Protein AF-H5SH97-F1 (afdb_monomer_lite)

Radius of gyration: 20.0 Å; chains: 1; bounding box: 52×46×53 Å

Sequence (324 aa):
MAIALELLSVLLVRATVVLALRRLLHIIGLKSIVLEIAWLIPAVLITFIVPWVFRSRAGWGWSEFGLDPQNWLRLVLIGLVGFSLTLPVDLLIFWFNVDRYAEVAKAQGFDLAQFARLPIWQLLIWGCIGLPILTFLGAALPEEFFYRGYIQGLLARSVGPASAFLVSMIQFSFGHYFAVPGGWFFALQTIPGSLLFGFLYLTTGSIIPGITAHLLRNLVGSYLQFAHFTLGAGAFLGLAGVILAVSSGGWFLTRHGISQHLAQGAEAIARIPQESWLAALGFLAVLIGFTLFRHIVGERWWVLAIVALGALALFLLFVRLEEP

pLDDT: mean 81.08, std 11.73, range [44.5, 97.5]

Secondary structure (DSSP, 8-state):
-HHHHHHHHHHHHHHHHHHHHHHHHHHTT--SHHHHHHHHHHHHHHHHHHHHHHHHTTT--TGGGT---TTHHHHHHHHHHHHHHHHHHHHHHHHHTHHHHHHHHHHTT--GGGGGGS-HHHHHHIIIIIHHHHHIIIIIHHHHIIIIIIIIHHHHTTSHHHHHHHHHHHHHHHHHHHHSTTHHHHHHHHHHHHHHHHHHHHHHS-SHHHHHHHHHHHHHHHHHHHIIIII-HHHHHHHHHHHHHHHHHHHHHHHHHHHHHHHHHHHHHHTS-HHHHHHHHHHHHHHHHHHHHHHHH-S-HHHHHHHHHHHHHHHHHHHHTT--

InterPro domains:
  IPR003675 CAAX prenyl protease 2/Lysostaphin resistance protein A-like domain [PF02517] (131-220)

Foldseek 3Di:
DVVVVLVVVLVVVLVVVLVVVLVVLVVVVDDDPVSVVSSLVVNLVSLQVSLCVVCVVVVDDPVLLQPDPVPLVVLLLLLLLLLLVCLVVLLVLCVVCVVVVCVQCVVVVNDLVVLLPDDVVVVCCCLVPVLLVCQLSRPLPSLLSRLQSGQLSSVCVQLNNQLSLLVSLQCSLVVQLPVGDVSLSSSVSCNSLSNSQSLSCSLNVHNSSNSSSSSVSSSLSVVLSSQCVNVHPVSSVVSSVVVSVVSVVSCVVCVVVCVVSVVSSVVSNVPRDVLSVVLSVVLVCLSVVLSVVCVVPPDDPVSVVVNVVVNVVSVVVSSVVRDD

Structure (mmCIF, N/CA/C/O backbone):
data_AF-H5SH97-F1
#
_entry.id   AF-H5SH97-F1
#
loop_
_atom_site.group_PDB
_atom_site.id
_atom_site.type_symbol
_atom_site.label_atom_id
_atom_site.label_alt_id
_atom_site.label_comp_id
_atom_site.label_asym_id
_atom_site.label_entity_id
_atom_site.label_seq_id
_atom_site.pdbx_PDB_ins_code
_atom_site.Cartn_x
_atom_site.Cartn_y
_atom_site.Cartn_z
_atom_site.occupancy
_atom_site.B_iso_or_equiv
_atom_site.auth_seq_id
_atom_site.auth_comp_id
_atom_site.auth_asym_id
_atom_site.auth_atom_id
_atom_site.pdbx_PDB_model_num
ATOM 1 N N . MET A 1 1 ? -22.651 -12.363 11.591 1.00 64.06 1 MET A N 1
ATOM 2 C CA . MET A 1 1 ? -23.200 -12.717 10.251 1.00 64.06 1 MET A CA 1
ATOM 3 C C . MET A 1 1 ? -23.394 -11.521 9.302 1.00 64.06 1 MET A C 1
ATOM 5 O O . MET A 1 1 ? -22.937 -11.605 8.170 1.00 64.06 1 MET A O 1
ATOM 9 N N . ALA A 1 2 ? -24.016 -10.406 9.720 1.00 81.31 2 ALA A N 1
ATOM 10 C CA . ALA A 1 2 ? -24.308 -9.264 8.830 1.00 81.31 2 ALA A CA 1
ATOM 11 C C . ALA A 1 2 ? -23.066 -8.622 8.167 1.00 81.31 2 ALA A C 1
ATOM 13 O O . ALA A 1 2 ? -23.076 -8.373 6.966 1.00 81.31 2 ALA A O 1
ATOM 14 N N . ILE A 1 3 ? -21.973 -8.429 8.914 1.00 81.00 3 ILE A N 1
ATOM 15 C CA . ILE A 1 3 ? -20.731 -7.822 8.390 1.00 81.00 3 ILE A CA 1
ATOM 16 C C . ILE A 1 3 ? -20.029 -8.726 7.373 1.00 81.00 3 ILE A C 1
ATOM 18 O O . ILE A 1 3 ? -19.537 -8.245 6.359 1.00 81.00 3 ILE A O 1
ATOM 22 N N . ALA A 1 4 ? -20.030 -10.043 7.593 1.00 73.94 4 ALA A N 1
ATOM 23 C CA . ALA A 1 4 ? -19.471 -10.992 6.632 1.00 73.94 4 ALA A CA 1
ATOM 24 C C . ALA A 1 4 ? -20.232 -10.958 5.293 1.00 73.94 4 ALA A C 1
ATOM 26 O O . ALA A 1 4 ? -19.613 -10.977 4.232 1.00 73.94 4 ALA A O 1
ATOM 27 N N . LEU A 1 5 ? -21.566 -10.851 5.339 1.00 75.06 5 LEU A N 1
ATOM 28 C CA . LEU A 1 5 ? -22.400 -10.686 4.144 1.00 75.06 5 LEU A CA 1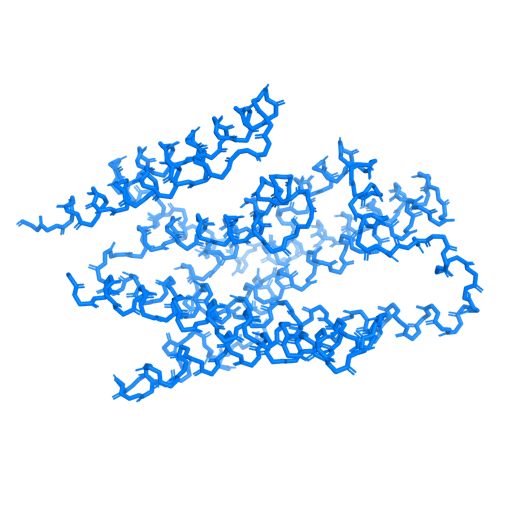
ATOM 29 C C . LEU A 1 5 ? -22.168 -9.332 3.460 1.00 75.06 5 LEU A C 1
ATOM 31 O O . LEU A 1 5 ? -22.140 -9.278 2.231 1.00 75.06 5 LEU A O 1
ATOM 35 N N . GLU A 1 6 ? -21.966 -8.255 4.228 1.00 83.19 6 GLU A N 1
ATOM 36 C CA . GLU A 1 6 ? -21.612 -6.935 3.688 1.00 83.19 6 GLU A CA 1
ATOM 37 C C . GLU A 1 6 ? -20.272 -6.989 2.943 1.00 83.19 6 GLU A C 1
ATOM 39 O O . GLU A 1 6 ? -20.212 -6.635 1.766 1.00 83.19 6 GLU A O 1
ATOM 44 N N . LEU A 1 7 ? -19.221 -7.508 3.588 1.00 81.50 7 LEU A N 1
ATOM 45 C CA . LEU A 1 7 ? -17.896 -7.657 2.986 1.00 81.50 7 LEU A CA 1
ATOM 46 C C . LEU A 1 7 ? -17.954 -8.510 1.719 1.00 81.50 7 LEU A C 1
ATOM 48 O O . LEU A 1 7 ? -17.418 -8.113 0.686 1.00 81.50 7 LEU A O 1
ATOM 52 N N . LEU A 1 8 ? -18.651 -9.648 1.766 1.00 77.12 8 LEU A N 1
ATOM 53 C CA . LEU A 1 8 ? -18.842 -10.498 0.594 1.00 77.12 8 LEU A CA 1
ATOM 54 C C . LEU A 1 8 ? -19.550 -9.740 -0.536 1.00 77.12 8 LEU A C 1
ATOM 56 O O . LEU A 1 8 ? -19.114 -9.810 -1.683 1.00 77.12 8 LEU A O 1
ATOM 60 N N . SER A 1 9 ? -20.597 -8.977 -0.219 1.00 75.81 9 SER A N 1
ATOM 61 C CA . SER A 1 9 ? -21.346 -8.186 -1.201 1.00 75.81 9 SER A CA 1
ATOM 62 C C . SER A 1 9 ? -20.474 -7.111 -1.844 1.00 75.81 9 SER A C 1
ATOM 64 O O . SER A 1 9 ? -20.448 -6.995 -3.067 1.00 75.81 9 SER A O 1
ATOM 66 N N . VAL A 1 10 ? -19.709 -6.358 -1.048 1.00 81.31 10 VAL A N 1
ATOM 67 C CA . VAL A 1 10 ? -18.802 -5.321 -1.558 1.00 81.31 10 VAL A CA 1
ATOM 68 C C . VAL A 1 10 ? -17.710 -5.927 -2.434 1.00 81.31 10 VAL A C 1
ATOM 70 O O . VAL A 1 10 ? -17.444 -5.412 -3.521 1.00 81.31 10 VAL A O 1
ATOM 73 N N . LEU A 1 11 ? -17.115 -7.047 -2.018 1.00 80.12 11 LEU A N 1
ATOM 74 C CA . LEU A 1 11 ? -16.091 -7.744 -2.797 1.00 80.12 11 LEU A CA 1
ATOM 75 C C . LEU A 1 11 ? -16.652 -8.290 -4.115 1.00 80.12 11 LEU A C 1
ATOM 77 O O . LEU A 1 11 ? -16.016 -8.121 -5.155 1.00 80.12 11 LEU A O 1
ATOM 81 N N . LEU A 1 12 ? -17.845 -8.891 -4.093 1.00 74.81 12 LEU A N 1
ATOM 82 C CA . LEU A 1 12 ? -18.511 -9.414 -5.287 1.00 74.81 12 LEU A CA 1
ATOM 83 C C . LEU A 1 12 ? -18.896 -8.300 -6.258 1.00 74.81 12 LEU A C 1
ATOM 85 O O . LEU A 1 12 ? -18.615 -8.417 -7.450 1.00 74.81 12 LEU A O 1
ATOM 89 N N . VAL A 1 13 ? -19.497 -7.210 -5.771 1.00 75.25 13 VAL A N 1
ATOM 90 C CA . VAL A 1 13 ? -19.844 -6.048 -6.601 1.00 75.25 13 VAL A CA 1
ATOM 91 C C . VAL A 1 13 ? -18.579 -5.460 -7.214 1.00 75.25 13 VAL A C 1
ATOM 93 O O . VAL A 1 13 ? -18.517 -5.284 -8.428 1.00 75.25 13 VAL A O 1
ATOM 96 N N . ARG A 1 14 ? -17.532 -5.239 -6.411 1.00 79.06 14 ARG A N 1
ATOM 97 C CA . ARG A 1 14 ? -16.246 -4.726 -6.895 1.00 79.06 14 ARG A CA 1
ATOM 98 C C . ARG A 1 14 ? -15.653 -5.628 -7.975 1.00 79.06 14 ARG A C 1
ATOM 100 O O . ARG A 1 14 ? -15.346 -5.140 -9.058 1.00 79.06 14 ARG A O 1
ATOM 107 N N . ALA A 1 15 ? -15.532 -6.928 -7.715 1.00 75.19 15 ALA A N 1
ATOM 108 C CA . ALA A 1 15 ? -14.983 -7.880 -8.676 1.00 75.19 15 ALA A CA 1
ATOM 109 C C . ALA A 1 15 ? -15.811 -7.926 -9.968 1.00 75.19 15 ALA A C 1
ATOM 111 O O . ALA A 1 15 ? -15.253 -7.868 -11.062 1.00 75.19 15 ALA A O 1
ATOM 112 N N . THR A 1 16 ? -17.139 -7.960 -9.851 1.00 75.00 16 THR A N 1
ATOM 113 C CA . THR A 1 16 ? -18.048 -8.023 -11.002 1.00 75.00 16 THR A CA 1
ATOM 114 C C . THR A 1 16 ? -17.937 -6.774 -11.865 1.00 75.00 16 THR A C 1
ATOM 116 O O . THR A 1 16 ? -17.771 -6.890 -13.077 1.00 75.00 16 THR A O 1
ATOM 119 N N . VAL A 1 17 ? -17.973 -5.581 -11.262 1.00 74.81 17 VAL A N 1
ATOM 120 C CA . VAL A 1 17 ? -17.881 -4.319 -12.009 1.00 74.81 17 VAL A CA 1
ATOM 121 C C . VAL A 1 17 ? -16.501 -4.179 -12.655 1.00 74.81 17 VAL A C 1
ATOM 123 O O . VAL A 1 17 ? -16.420 -3.840 -13.833 1.00 74.81 17 VAL A O 1
ATOM 126 N N . VAL A 1 18 ? -15.419 -4.514 -11.941 1.00 74.94 18 VAL A N 1
ATOM 127 C CA . VAL A 1 18 ? -14.053 -4.471 -12.491 1.00 74.94 18 VAL A CA 1
ATOM 128 C C . VAL A 1 18 ? -13.898 -5.428 -13.678 1.00 74.94 18 VAL A C 1
ATOM 130 O O . VAL A 1 18 ? -13.351 -5.040 -14.711 1.00 74.94 18 VAL A O 1
ATOM 133 N N . LEU A 1 19 ? -14.399 -6.663 -13.573 1.00 75.50 19 LEU A N 1
ATOM 134 C CA . LEU A 1 19 ? -14.322 -7.654 -14.652 1.00 75.50 19 LEU A CA 1
ATOM 135 C C . LEU A 1 19 ? -15.200 -7.279 -15.850 1.00 75.50 19 LEU A C 1
ATOM 137 O O . LEU A 1 19 ? -14.748 -7.379 -16.993 1.00 75.50 19 LEU A O 1
ATOM 141 N N . ALA A 1 20 ? -16.432 -6.827 -15.604 1.00 76.56 20 ALA A N 1
ATOM 142 C CA . ALA A 1 20 ? -17.345 -6.376 -16.650 1.00 76.56 20 ALA A CA 1
ATOM 143 C C . ALA A 1 20 ? -16.747 -5.201 -17.427 1.00 76.56 20 ALA A C 1
ATOM 145 O O . ALA A 1 20 ? -16.763 -5.195 -18.658 1.00 76.56 20 ALA A O 1
ATOM 146 N N . LEU A 1 21 ? -16.147 -4.250 -16.715 1.00 77.25 21 LEU A N 1
ATOM 147 C CA . LEU A 1 21 ? -15.531 -3.089 -17.325 1.00 77.25 21 LEU A CA 1
ATOM 148 C C . LEU A 1 21 ? -14.270 -3.441 -18.103 1.00 77.25 21 LEU A C 1
ATOM 150 O O . LEU A 1 21 ? -14.121 -3.005 -19.238 1.00 77.25 21 LEU A O 1
ATOM 154 N N . ARG A 1 22 ? -13.398 -4.293 -17.554 1.00 73.75 22 ARG A N 1
ATOM 155 C CA . ARG A 1 22 ? -12.229 -4.792 -18.290 1.00 73.75 22 ARG A CA 1
ATOM 156 C C . ARG A 1 22 ? -12.649 -5.480 -19.590 1.00 73.75 22 ARG A C 1
ATOM 158 O O . ARG A 1 22 ? -12.055 -5.237 -20.637 1.00 73.75 22 ARG A O 1
ATOM 165 N N . ARG A 1 23 ? -13.701 -6.303 -19.546 1.00 77.06 23 ARG A N 1
ATOM 166 C CA . ARG A 1 23 ? -14.252 -6.962 -20.737 1.00 77.06 23 ARG A CA 1
ATOM 167 C C . ARG A 1 23 ? -14.818 -5.952 -21.735 1.00 77.06 23 ARG A C 1
ATOM 169 O O . ARG A 1 23 ? -14.557 -6.091 -22.925 1.00 77.06 23 ARG A O 1
ATOM 176 N N . LEU A 1 24 ? -15.541 -4.935 -21.267 1.00 77.88 24 LEU A N 1
ATOM 177 C CA . LEU A 1 24 ? -16.059 -3.859 -22.113 1.00 77.88 24 LEU A CA 1
ATOM 178 C C . LEU A 1 24 ? -14.924 -3.101 -22.812 1.00 77.88 24 LEU A C 1
ATOM 180 O O . LEU A 1 24 ? -14.983 -2.905 -24.023 1.00 77.88 24 LEU A O 1
ATOM 184 N N . LEU A 1 25 ? -13.873 -2.741 -22.071 1.00 76.81 25 LEU A N 1
ATOM 185 C CA . LEU A 1 25 ? -12.706 -2.043 -22.609 1.00 76.81 25 LEU A CA 1
ATOM 186 C C . LEU A 1 25 ? -11.957 -2.884 -23.663 1.00 76.81 25 LEU A C 1
ATOM 188 O O . LEU A 1 25 ? -11.478 -2.345 -24.659 1.00 76.81 25 LEU A O 1
ATOM 192 N N . HIS A 1 26 ? -11.918 -4.210 -23.500 1.00 72.81 26 HIS A N 1
ATOM 193 C CA . HIS A 1 26 ? -11.409 -5.113 -24.535 1.00 72.81 26 HIS A CA 1
ATOM 194 C C . HIS A 1 26 ? -12.305 -5.164 -25.782 1.00 72.81 26 HIS A C 1
ATOM 196 O O . HIS A 1 26 ? -11.782 -5.189 -26.896 1.00 72.81 26 HIS A O 1
ATOM 202 N N . ILE A 1 27 ? -13.633 -5.169 -25.617 1.00 78.94 27 ILE A N 1
ATOM 203 C CA . ILE A 1 27 ? -14.593 -5.202 -26.737 1.00 78.94 27 ILE A CA 1
ATOM 204 C C . ILE A 1 27 ? -14.455 -3.956 -27.618 1.00 78.94 27 ILE A C 1
ATOM 206 O O . ILE A 1 27 ? -14.495 -4.067 -28.840 1.00 78.94 27 ILE A O 1
ATOM 210 N N . ILE A 1 28 ? -14.234 -2.783 -27.018 1.00 77.94 28 ILE A N 1
ATOM 211 C CA . ILE A 1 28 ? -14.065 -1.518 -27.755 1.00 77.94 28 ILE A CA 1
ATOM 212 C C . ILE A 1 28 ? -12.676 -1.361 -28.400 1.00 77.94 28 ILE A C 1
ATOM 214 O O . ILE A 1 28 ? -12.371 -0.312 -28.958 1.00 77.94 28 ILE A O 1
ATOM 218 N N . GLY A 1 29 ? -11.825 -2.391 -28.344 1.00 67.38 29 GLY A N 1
ATOM 219 C CA . GLY A 1 29 ? -10.562 -2.440 -29.083 1.00 67.38 29 GLY A CA 1
ATOM 220 C C . GLY A 1 29 ? -9.456 -1.528 -28.546 1.00 67.38 29 GLY A C 1
ATOM 221 O O . GLY A 1 29 ? -8.419 -1.395 -29.200 1.00 67.38 29 GLY A O 1
ATOM 222 N N . LEU A 1 30 ? -9.633 -0.934 -27.361 1.00 62.66 30 LEU A N 1
ATOM 223 C CA . LEU A 1 30 ? -8.568 -0.211 -26.673 1.00 62.66 30 LEU A CA 1
ATOM 224 C C . LEU A 1 30 ? -7.445 -1.200 -26.337 1.00 62.66 30 LEU A C 1
ATOM 226 O O . LEU A 1 30 ? -7.645 -2.191 -25.642 1.00 62.66 30 LEU A O 1
ATOM 230 N N . LYS A 1 31 ? -6.254 -0.941 -26.873 1.00 61.09 31 LYS A N 1
ATOM 231 C CA . LYS A 1 31 ? -5.000 -1.637 -26.551 1.00 61.09 31 LYS A CA 1
ATOM 232 C C . LYS A 1 31 ? -4.028 -0.610 -25.972 1.00 61.09 31 LYS A C 1
ATOM 234 O O . LYS A 1 31 ? -4.260 0.588 -26.125 1.00 61.09 31 LYS A O 1
ATOM 239 N N . SER A 1 32 ? -2.911 -1.066 -25.402 1.00 64.19 32 SER A N 1
ATOM 240 C CA . SER A 1 32 ? -1.802 -0.236 -24.886 1.00 64.19 32 SER A CA 1
ATOM 241 C C . SER A 1 32 ? -2.078 0.494 -23.561 1.00 64.19 32 SER A C 1
ATOM 243 O O . SER A 1 32 ? -3.073 0.242 -22.893 1.00 64.19 32 SER A O 1
ATOM 245 N N . ILE A 1 33 ? -1.187 1.415 -23.186 1.00 60.19 33 ILE A N 1
ATOM 246 C CA . ILE A 1 33 ? -1.213 2.200 -21.944 1.00 60.19 33 ILE A CA 1
ATOM 247 C C . ILE A 1 33 ? -2.524 2.976 -21.726 1.00 60.19 33 ILE A C 1
ATOM 249 O O . ILE A 1 33 ? -2.916 3.228 -20.591 1.00 60.19 33 ILE A O 1
ATOM 253 N N . VAL A 1 34 ? -3.238 3.313 -22.807 1.00 66.38 34 VAL A N 1
ATOM 254 C CA . VAL A 1 34 ? -4.548 3.977 -22.735 1.00 66.38 34 VAL A CA 1
ATOM 255 C C . VAL A 1 34 ? -5.605 3.038 -22.150 1.00 66.38 34 VAL A C 1
ATOM 257 O O . VAL A 1 34 ? -6.444 3.490 -21.380 1.00 66.38 34 VAL A O 1
ATOM 260 N N . LEU A 1 35 ? -5.539 1.735 -22.452 1.00 67.81 35 LEU A N 1
ATOM 261 C CA . LEU A 1 35 ? -6.393 0.721 -21.830 1.00 67.81 35 LEU A CA 1
ATOM 262 C C . LEU A 1 35 ? -6.120 0.628 -20.325 1.00 67.81 35 LEU A C 1
ATOM 264 O O . LEU A 1 35 ? -7.065 0.594 -19.545 1.00 67.81 35 LEU A O 1
ATOM 268 N N . GLU A 1 36 ? -4.847 0.627 -19.925 1.00 65.81 36 GLU A N 1
ATOM 269 C CA . GLU A 1 36 ? -4.445 0.549 -18.514 1.00 65.81 36 GLU A CA 1
ATOM 270 C C . GLU A 1 36 ? -4.891 1.788 -17.729 1.00 65.81 36 GLU A C 1
ATOM 272 O O . GLU A 1 36 ? -5.477 1.660 -16.658 1.00 65.81 36 GLU A O 1
ATOM 277 N N . ILE A 1 37 ? -4.722 2.994 -18.285 1.00 68.44 37 ILE A N 1
ATOM 278 C CA . ILE A 1 37 ? -5.220 4.237 -17.669 1.00 68.44 37 ILE A CA 1
ATOM 279 C C . ILE A 1 37 ? -6.756 4.243 -17.612 1.00 68.44 37 ILE A C 1
ATOM 281 O O . ILE A 1 37 ? -7.338 4.566 -16.574 1.00 68.44 37 ILE A O 1
ATOM 285 N N . ALA A 1 38 ? -7.422 3.856 -18.705 1.00 70.31 38 ALA A N 1
ATOM 286 C CA . ALA A 1 38 ? -8.880 3.781 -18.773 1.00 70.31 38 ALA A CA 1
ATOM 287 C C . ALA A 1 38 ? -9.464 2.712 -17.838 1.00 70.31 38 ALA A C 1
ATOM 289 O O . ALA A 1 38 ? -10.611 2.841 -17.421 1.00 70.31 38 ALA A O 1
ATOM 290 N N . TRP A 1 39 ? -8.693 1.678 -17.497 1.00 70.12 39 TRP A N 1
ATOM 291 C CA . TRP A 1 39 ? -9.051 0.660 -16.512 1.00 70.12 39 TRP A CA 1
ATOM 292 C C . TRP A 1 39 ? -8.758 1.106 -15.074 1.00 70.12 39 TRP A C 1
ATOM 294 O O . TRP A 1 39 ? -9.559 0.848 -14.173 1.00 70.12 39 TRP A O 1
ATOM 304 N N . LEU A 1 40 ? -7.650 1.816 -14.853 1.00 73.56 40 LEU A N 1
ATOM 305 C CA . LEU A 1 40 ? -7.228 2.263 -13.530 1.00 73.56 40 LEU A CA 1
ATOM 306 C C . LEU A 1 40 ? -8.234 3.241 -12.921 1.00 73.56 40 LEU A C 1
ATOM 308 O O . LEU A 1 40 ? -8.662 3.040 -11.790 1.00 73.56 40 LEU A O 1
ATOM 312 N N . ILE A 1 41 ? -8.664 4.257 -13.676 1.00 76.69 41 ILE A N 1
ATOM 313 C CA . ILE A 1 41 ? -9.633 5.265 -13.210 1.00 76.69 41 ILE A CA 1
ATOM 314 C C . ILE A 1 41 ? -10.879 4.613 -12.584 1.00 76.69 41 ILE A C 1
ATOM 316 O O . ILE A 1 41 ? -11.182 4.877 -11.421 1.00 76.69 41 ILE A O 1
ATOM 320 N N . PRO A 1 42 ? -11.609 3.735 -13.284 1.00 76.56 42 PRO A N 1
ATOM 321 C CA . PRO A 1 42 ? -12.786 3.111 -12.713 1.00 76.56 42 PRO A CA 1
ATOM 322 C C . PRO A 1 42 ? -12.454 2.074 -11.638 1.00 76.56 42 PRO A C 1
ATOM 324 O O . PRO A 1 42 ? -13.218 1.967 -10.686 1.00 76.56 42 PRO A O 1
ATOM 327 N N . ALA A 1 43 ? -11.337 1.342 -11.717 1.00 74.25 43 ALA A N 1
ATOM 328 C CA . ALA A 1 43 ? -10.932 0.431 -10.642 1.00 74.25 43 ALA A CA 1
ATOM 329 C C . ALA A 1 43 ? -10.695 1.182 -9.317 1.00 74.25 43 ALA A C 1
ATOM 331 O O . ALA A 1 43 ? -11.162 0.746 -8.259 1.00 74.25 43 ALA A O 1
ATOM 332 N N . VAL A 1 44 ? -10.044 2.345 -9.387 1.00 79.75 44 VAL A N 1
ATOM 333 C CA . VAL A 1 44 ? -9.845 3.283 -8.274 1.00 79.75 44 VAL A CA 1
ATOM 334 C C . VAL A 1 44 ? -11.190 3.796 -7.766 1.00 79.75 44 VAL A C 1
ATOM 336 O O . VAL A 1 44 ? -11.482 3.681 -6.575 1.00 79.75 44 VAL A O 1
ATOM 339 N N . LEU A 1 45 ? -12.049 4.286 -8.666 1.00 80.62 45 LEU A N 1
ATOM 340 C CA . LEU A 1 45 ? -13.366 4.804 -8.296 1.00 80.62 45 LEU A CA 1
ATOM 341 C C . LEU A 1 45 ? -14.236 3.734 -7.636 1.00 80.62 45 LEU A C 1
ATOM 343 O O . LEU A 1 45 ? -14.856 4.016 -6.624 1.00 80.62 45 LEU A O 1
ATOM 347 N N . ILE A 1 46 ? -14.262 2.498 -8.134 1.00 81.62 46 ILE A N 1
ATOM 348 C CA . ILE A 1 46 ? -15.036 1.399 -7.532 1.00 81.62 46 ILE A CA 1
ATOM 349 C C . ILE A 1 46 ? -14.499 1.062 -6.139 1.00 81.62 46 ILE A C 1
ATOM 351 O O . ILE A 1 46 ? -15.279 0.832 -5.215 1.00 81.62 46 ILE A O 1
ATOM 355 N N . THR A 1 47 ? -13.175 1.057 -5.983 1.00 82.56 47 THR A N 1
ATOM 356 C CA . THR A 1 47 ? -12.500 0.787 -4.706 1.00 82.56 47 THR A CA 1
ATOM 357 C C . THR A 1 47 ? -12.818 1.860 -3.655 1.00 82.56 47 THR A C 1
ATOM 359 O O . THR A 1 47 ? -12.817 1.559 -2.466 1.00 82.56 47 THR A O 1
ATOM 362 N N . PHE A 1 48 ? -13.182 3.073 -4.080 1.00 85.75 48 PHE A N 1
ATOM 363 C CA . PHE A 1 48 ? -13.559 4.182 -3.201 1.00 85.75 48 PHE A CA 1
ATOM 364 C C . PHE A 1 48 ? -15.082 4.306 -3.000 1.00 85.75 48 PHE A C 1
ATOM 366 O O . PHE A 1 48 ? -15.584 4.323 -1.878 1.00 85.75 48 PHE A O 1
ATOM 373 N N . ILE A 1 49 ? -15.837 4.353 -4.100 1.00 86.56 49 ILE A N 1
ATOM 374 C CA . ILE A 1 49 ? -17.276 4.638 -4.140 1.00 86.56 49 ILE A CA 1
ATOM 375 C C . ILE A 1 49 ? -18.082 3.505 -3.517 1.00 86.56 49 ILE A C 1
ATOM 377 O O . ILE A 1 49 ? -19.003 3.787 -2.758 1.00 86.56 49 ILE A O 1
ATOM 381 N N . VAL A 1 50 ? -17.775 2.236 -3.815 1.00 86.81 50 VAL A N 1
ATOM 382 C CA . VAL A 1 50 ? -18.597 1.120 -3.316 1.00 86.81 50 VAL A CA 1
ATOM 383 C C . VAL A 1 50 ? -18.579 1.063 -1.782 1.00 86.81 50 VAL A C 1
ATOM 385 O O . VAL A 1 50 ? -19.662 1.129 -1.195 1.00 86.81 50 VAL A O 1
ATOM 388 N N . PRO A 1 51 ? -17.416 1.035 -1.102 1.00 88.81 51 PRO A N 1
ATOM 389 C CA . PRO A 1 51 ? -17.384 1.100 0.360 1.00 88.81 51 PRO A CA 1
ATOM 390 C C . PRO A 1 51 ? -18.032 2.361 0.925 1.00 88.81 51 PRO A C 1
ATOM 392 O O . PRO A 1 51 ? -18.790 2.294 1.895 1.00 88.81 51 PRO A O 1
ATOM 395 N N . TRP A 1 52 ? -17.755 3.511 0.302 1.00 90.75 52 TRP A N 1
ATOM 396 C CA . TRP A 1 52 ? -18.285 4.790 0.750 1.00 90.75 52 TRP A CA 1
ATOM 397 C C . TRP A 1 52 ? -19.814 4.820 0.706 1.00 90.75 52 TRP A C 1
ATOM 399 O O . TRP A 1 52 ? -20.434 5.183 1.697 1.00 90.75 52 TRP A O 1
ATOM 409 N N . VAL A 1 53 ? -20.439 4.375 -0.389 1.00 88.50 53 VAL A N 1
ATOM 410 C CA . VAL A 1 53 ? -21.904 4.324 -0.530 1.00 88.50 53 VAL A CA 1
ATOM 411 C C . VAL A 1 53 ? -22.539 3.362 0.474 1.00 88.50 53 VAL A C 1
ATOM 413 O O . VAL A 1 53 ? -23.576 3.686 1.053 1.00 88.50 53 VAL A O 1
ATOM 416 N N . PHE A 1 54 ? -21.945 2.186 0.691 1.00 88.38 54 PHE A N 1
ATOM 417 C CA . PHE A 1 54 ? -22.479 1.216 1.652 1.00 88.38 54 PHE A CA 1
ATOM 418 C C . PHE A 1 54 ? -22.472 1.776 3.078 1.00 88.38 54 PHE A C 1
ATOM 420 O O . PHE A 1 54 ? -23.463 1.642 3.797 1.00 88.38 54 PHE A O 1
ATOM 427 N N . ARG A 1 55 ? -21.392 2.454 3.481 1.00 89.94 55 ARG A N 1
ATOM 428 C CA . ARG A 1 55 ? -21.243 2.941 4.858 1.00 89.94 55 ARG A CA 1
ATOM 429 C C . ARG A 1 55 ? -21.804 4.330 5.105 1.00 89.94 55 ARG A C 1
ATOM 431 O O . ARG A 1 55 ? -22.257 4.580 6.218 1.00 89.94 55 ARG A O 1
ATOM 438 N N . SER A 1 56 ? -21.854 5.208 4.107 1.00 89.56 56 SER A N 1
ATOM 439 C CA . SER A 1 56 ? -22.503 6.515 4.258 1.00 89.56 56 SER A CA 1
ATOM 440 C C . SER A 1 56 ? -23.997 6.355 4.548 1.00 89.56 56 SER A C 1
ATOM 442 O O . SER A 1 56 ? -24.540 7.052 5.401 1.00 89.56 56 SER A O 1
ATOM 444 N N . ARG A 1 57 ? -24.646 5.342 3.955 1.00 89.31 57 ARG A N 1
ATOM 445 C CA . ARG A 1 57 ? -26.021 4.931 4.301 1.00 89.31 57 ARG A CA 1
ATOM 446 C C . ARG A 1 57 ? -26.160 4.419 5.736 1.00 89.31 57 ARG A C 1
ATOM 448 O O . ARG A 1 57 ? -27.239 4.514 6.308 1.00 89.31 57 ARG A O 1
ATOM 455 N N . ALA A 1 58 ? -25.079 3.896 6.308 1.00 87.94 58 ALA A N 1
ATOM 456 C CA . ALA A 1 58 ? -24.988 3.472 7.703 1.00 87.94 58 ALA A CA 1
ATOM 457 C C . ALA A 1 58 ? -24.463 4.585 8.637 1.00 87.94 58 ALA A C 1
ATOM 459 O O . ALA A 1 58 ? -24.073 4.296 9.768 1.00 87.94 58 ALA A O 1
ATOM 460 N N . GLY A 1 59 ? -24.421 5.840 8.171 1.00 93.00 59 GLY A N 1
ATOM 461 C CA . GLY A 1 59 ? -24.041 7.007 8.969 1.00 93.00 59 GLY A CA 1
ATOM 462 C C . GLY A 1 59 ? -22.537 7.231 9.141 1.00 93.00 59 GLY A C 1
ATOM 463 O O . GLY A 1 59 ? -22.154 8.041 9.977 1.00 93.00 59 GLY A O 1
ATOM 464 N N . TRP A 1 60 ? -21.670 6.537 8.394 1.00 93.38 60 TRP A N 1
ATOM 465 C CA . TRP A 1 60 ? -20.228 6.816 8.441 1.00 93.38 60 TRP A CA 1
ATOM 466 C C . TRP A 1 60 ? -19.880 8.126 7.734 1.00 93.38 60 TRP A C 1
ATOM 468 O O . TRP A 1 60 ? -20.242 8.328 6.572 1.00 93.38 60 TRP A O 1
ATOM 478 N N . GLY A 1 61 ? -19.121 8.976 8.423 1.00 92.56 61 GLY A N 1
ATOM 479 C CA . GLY A 1 61 ? -18.419 10.117 7.856 1.00 92.56 61 GLY A CA 1
ATOM 480 C C . GLY A 1 61 ? -16.973 9.780 7.475 1.00 92.56 61 GLY A C 1
ATOM 481 O O . GLY A 1 61 ? -16.539 8.628 7.488 1.00 92.56 61 GLY A O 1
ATOM 482 N N . TRP A 1 62 ? -16.209 10.810 7.104 1.00 92.19 62 TRP A N 1
ATOM 483 C CA . TRP A 1 62 ? -14.805 10.672 6.694 1.00 92.19 62 TRP A CA 1
ATOM 484 C C . TRP A 1 62 ? -13.889 10.215 7.835 1.00 92.19 62 TRP A C 1
ATOM 486 O O . TRP A 1 62 ? -12.984 9.409 7.613 1.00 92.19 62 TRP A O 1
ATOM 496 N N . SER A 1 63 ? -14.169 10.665 9.058 1.00 91.94 63 SER A N 1
ATOM 497 C CA . SER A 1 63 ? -13.460 10.259 10.274 1.00 91.94 63 SER A CA 1
ATOM 498 C C . SER A 1 63 ? -13.518 8.752 10.509 1.00 91.94 63 SER A C 1
ATOM 500 O O . SER A 1 63 ? -12.532 8.150 10.919 1.00 91.94 63 SER A O 1
ATOM 502 N N . GLU A 1 64 ? -14.645 8.112 10.197 1.00 93.00 64 GLU A N 1
ATOM 503 C CA . GLU A 1 64 ? -14.843 6.675 10.370 1.00 93.00 64 GLU A CA 1
ATOM 504 C C . GLU A 1 64 ? -14.007 5.850 9.389 1.00 93.00 64 GLU A C 1
ATOM 506 O O . GLU A 1 64 ? -13.615 4.736 9.724 1.00 93.00 64 GLU A O 1
ATOM 511 N N . PHE A 1 65 ? -13.679 6.416 8.224 1.00 93.44 65 PHE A N 1
ATOM 512 C CA . PHE A 1 65 ? -12.703 5.856 7.285 1.00 93.44 65 PHE A CA 1
ATOM 513 C C . PHE A 1 65 ? -11.250 6.198 7.654 1.00 93.44 65 PHE A C 1
ATOM 515 O O . PHE A 1 65 ? -10.333 5.866 6.907 1.00 93.44 65 PHE A O 1
ATOM 522 N N . GLY A 1 66 ? -11.012 6.874 8.781 1.00 93.38 66 G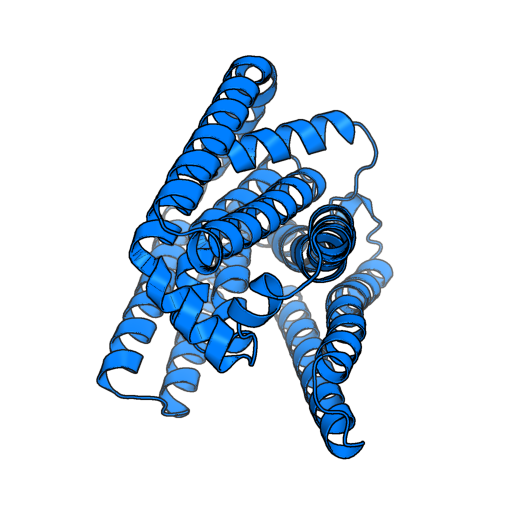LY A N 1
ATOM 523 C CA . GLY A 1 66 ? -9.683 7.306 9.215 1.00 93.38 66 GLY A CA 1
ATOM 524 C C . GLY A 1 66 ? -9.133 8.516 8.456 1.00 93.38 66 GLY A C 1
ATOM 525 O O . GLY A 1 66 ? -7.923 8.765 8.477 1.00 93.38 66 GLY A O 1
ATOM 526 N N . LEU A 1 67 ? -9.989 9.275 7.771 1.00 92.31 67 LEU A N 1
ATOM 527 C CA . LEU A 1 67 ? -9.628 10.574 7.212 1.00 92.31 67 LEU A CA 1
ATOM 528 C C . LEU A 1 67 ? -9.899 11.651 8.259 1.00 92.31 67 LEU A C 1
ATOM 530 O O . LEU A 1 67 ? -10.970 12.256 8.289 1.00 92.31 67 LEU A O 1
ATOM 534 N N . ASP A 1 68 ? -8.905 11.879 9.113 1.00 81.94 68 ASP A N 1
ATOM 535 C CA . ASP A 1 68 ? -8.887 13.006 10.036 1.00 81.94 68 ASP A CA 1
ATOM 536 C C . ASP A 1 68 ? -7.878 14.057 9.540 1.00 81.94 68 ASP A C 1
ATOM 538 O O . ASP A 1 68 ? -6.668 13.811 9.565 1.00 81.94 68 ASP A O 1
ATOM 542 N N . PRO A 1 69 ? -8.334 15.221 9.042 1.00 81.69 69 PRO A N 1
ATOM 543 C CA . PRO A 1 69 ? -7.431 16.289 8.627 1.00 81.69 69 PRO A CA 1
ATOM 544 C C . PRO A 1 69 ? -6.747 16.968 9.823 1.00 81.69 69 PRO A C 1
ATOM 546 O O . PRO A 1 69 ? -5.766 17.699 9.641 1.00 81.69 69 PRO A O 1
ATOM 549 N N . GLN A 1 70 ? -7.237 16.751 11.048 1.00 83.38 70 GLN A N 1
ATOM 550 C CA . GLN A 1 70 ? -6.618 17.294 12.244 1.00 83.38 70 GLN A CA 1
ATOM 551 C C . GLN A 1 70 ? -5.268 16.602 12.455 1.00 83.38 70 GLN A C 1
ATOM 553 O O . GLN A 1 70 ? -5.153 15.382 12.474 1.00 83.38 70 GLN A O 1
ATOM 558 N N . ASN A 1 71 ? -4.206 17.394 12.612 1.00 86.25 71 ASN A N 1
ATOM 559 C CA . ASN A 1 71 ? -2.834 16.897 12.775 1.00 86.25 71 ASN A CA 1
ATOM 560 C C . ASN A 1 71 ? -2.249 16.160 11.553 1.00 86.25 71 ASN A C 1
ATOM 562 O O . ASN A 1 71 ? -1.318 15.367 11.717 1.00 86.25 71 ASN A O 1
ATOM 566 N N . TRP A 1 72 ? -2.721 16.451 10.333 1.00 91.44 72 TRP A N 1
ATOM 567 C CA . TRP A 1 72 ? -2.235 15.810 9.100 1.00 91.44 72 TRP A CA 1
ATOM 568 C C . TRP A 1 72 ? -0.700 15.774 8.988 1.00 91.44 72 TRP A C 1
ATOM 570 O O . TRP A 1 72 ? -0.140 14.742 8.630 1.00 91.44 72 TRP A O 1
ATOM 580 N N . LEU A 1 73 ? 0.001 16.852 9.370 1.00 90.44 73 LEU A N 1
ATOM 581 C CA . LEU A 1 73 ? 1.466 16.908 9.331 1.00 90.44 73 LEU A CA 1
ATOM 582 C C . LEU A 1 73 ? 2.099 15.841 10.234 1.00 90.44 73 LEU A C 1
ATOM 584 O O . LEU A 1 73 ? 3.032 15.152 9.831 1.00 90.44 73 LEU A O 1
ATOM 588 N N . ARG A 1 74 ? 1.567 15.666 11.449 1.00 88.50 74 ARG A N 1
ATOM 589 C CA . ARG A 1 74 ? 2.031 14.632 12.381 1.00 88.50 74 ARG A CA 1
ATOM 590 C C . ARG A 1 74 ? 1.785 13.237 11.809 1.00 88.50 74 ARG A C 1
ATOM 592 O O . ARG A 1 74 ? 2.653 12.380 11.924 1.00 88.50 74 ARG A O 1
ATOM 599 N N . LEU A 1 75 ? 0.634 13.017 11.178 1.00 92.06 75 LEU A N 1
ATOM 600 C CA . LEU A 1 75 ? 0.283 11.737 10.561 1.00 92.06 75 LEU A CA 1
ATOM 601 C C . LEU A 1 75 ? 1.191 11.404 9.367 1.00 92.06 75 LEU A C 1
ATOM 603 O O . LEU A 1 75 ? 1.657 10.272 9.245 1.00 92.06 75 LEU A O 1
ATOM 607 N N . VAL A 1 76 ? 1.531 12.398 8.5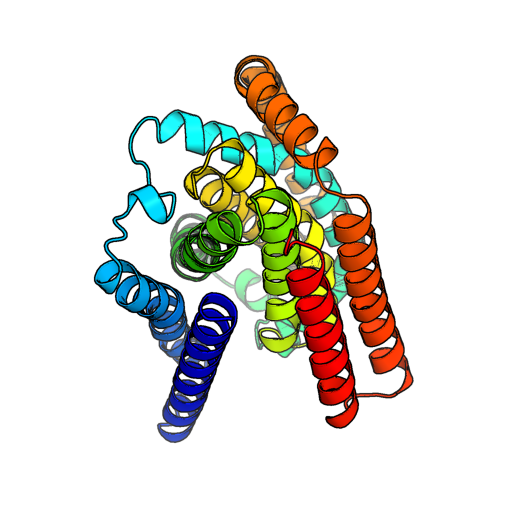43 1.00 92.88 76 VAL A N 1
ATOM 608 C CA . VAL A 1 76 ? 2.532 12.258 7.473 1.00 92.88 76 VAL A CA 1
ATOM 609 C C . VAL A 1 76 ? 3.906 11.902 8.052 1.00 92.88 76 VAL A C 1
ATOM 611 O O . VAL A 1 76 ? 4.554 10.983 7.558 1.00 92.88 76 VAL A O 1
ATOM 614 N N . LEU A 1 77 ? 4.340 12.558 9.135 1.00 89.62 77 LEU A N 1
ATOM 615 C CA . LEU A 1 77 ? 5.610 12.235 9.806 1.00 89.62 77 LEU A CA 1
ATOM 616 C C . LEU A 1 77 ? 5.637 10.806 10.368 1.00 89.62 77 LEU A C 1
ATOM 618 O O . LEU A 1 77 ? 6.652 10.121 10.249 1.00 89.62 77 LEU A O 1
ATOM 622 N N . ILE A 1 78 ? 4.524 10.332 10.934 1.00 89.44 78 ILE A N 1
ATOM 623 C CA . ILE A 1 78 ? 4.390 8.939 11.379 1.00 89.44 78 ILE A CA 1
ATOM 624 C C . ILE A 1 78 ? 4.524 7.981 10.184 1.00 89.44 78 ILE A C 1
ATOM 626 O O . ILE A 1 78 ? 5.240 6.987 10.280 1.00 89.44 78 ILE A O 1
ATOM 630 N N . GLY A 1 79 ? 3.896 8.294 9.046 1.00 92.56 79 GLY A N 1
ATOM 631 C CA . GLY A 1 79 ? 4.016 7.501 7.819 1.00 92.56 79 GLY A CA 1
ATOM 632 C C . GLY A 1 79 ? 5.440 7.465 7.254 1.00 92.56 79 GLY A C 1
ATOM 633 O O . GLY A 1 79 ? 5.927 6.396 6.889 1.00 92.56 79 GLY A O 1
ATOM 634 N N . LEU A 1 80 ? 6.138 8.605 7.252 1.00 91.25 80 LEU A N 1
ATOM 635 C CA . LEU A 1 80 ? 7.552 8.708 6.864 1.00 91.25 80 LEU A CA 1
ATOM 636 C C . LEU A 1 80 ? 8.435 7.792 7.716 1.00 91.25 80 LEU A C 1
ATOM 638 O O . LEU A 1 80 ? 9.269 7.060 7.190 1.00 91.25 80 LEU A O 1
ATOM 642 N N . VAL A 1 81 ? 8.217 7.789 9.029 1.00 88.81 81 VAL A N 1
ATOM 643 C CA . VAL A 1 81 ? 8.928 6.894 9.943 1.00 88.81 81 VAL A CA 1
ATOM 644 C C . VAL A 1 81 ? 8.576 5.432 9.721 1.00 88.81 81 VAL A C 1
ATOM 646 O O . VAL A 1 81 ? 9.476 4.594 9.695 1.00 88.81 81 VAL A O 1
ATOM 649 N N . GLY A 1 82 ? 7.293 5.119 9.543 1.00 89.75 82 GLY A N 1
ATOM 650 C CA . GLY A 1 82 ? 6.858 3.763 9.236 1.00 89.75 82 GLY A CA 1
ATOM 651 C C . GLY A 1 82 ? 7.557 3.216 7.990 1.00 89.75 82 GLY A C 1
ATOM 652 O O . GLY A 1 82 ? 8.089 2.105 8.005 1.00 89.75 82 GLY A O 1
ATOM 653 N N . PHE A 1 83 ? 7.637 4.031 6.937 1.00 92.31 83 PHE A N 1
ATOM 654 C CA . PHE A 1 83 ? 8.407 3.712 5.739 1.00 92.31 83 PHE A CA 1
ATOM 655 C C . PHE A 1 83 ? 9.891 3.467 6.054 1.00 92.31 83 PHE A C 1
ATOM 657 O O . PHE A 1 83 ? 10.421 2.420 5.689 1.00 92.31 83 PHE A O 1
ATOM 664 N N . SER A 1 84 ? 10.553 4.361 6.799 1.00 89.69 84 SER A N 1
ATOM 665 C CA . SER A 1 84 ? 11.967 4.189 7.169 1.00 89.69 84 SER A CA 1
ATOM 666 C C . SER A 1 84 ? 12.254 2.872 7.899 1.00 89.69 84 SER A C 1
ATOM 668 O O . SER A 1 84 ? 13.320 2.292 7.704 1.00 89.69 84 SER A O 1
ATOM 670 N N . LEU A 1 85 ? 11.321 2.384 8.724 1.00 84.94 85 LEU A N 1
ATOM 671 C CA . LEU A 1 85 ? 11.470 1.120 9.455 1.00 84.94 85 LEU A CA 1
ATOM 672 C C . LEU A 1 85 ? 11.393 -0.115 8.550 1.00 84.94 85 LEU A C 1
ATOM 674 O O . LEU A 1 85 ? 12.044 -1.120 8.825 1.00 84.94 85 LEU A O 1
ATOM 678 N N . THR A 1 86 ? 10.602 -0.051 7.479 1.00 88.81 86 THR A N 1
ATOM 679 C CA . THR A 1 86 ? 10.420 -1.177 6.547 1.00 88.81 86 THR A CA 1
ATOM 680 C C . THR A 1 86 ? 11.383 -1.151 5.374 1.00 88.81 86 THR A C 1
ATOM 682 O O . THR A 1 86 ? 11.665 -2.203 4.803 1.00 88.81 86 THR A O 1
ATOM 685 N N . LEU A 1 87 ? 11.956 0.013 5.063 1.00 90.25 87 LEU A N 1
ATOM 686 C CA . LEU A 1 87 ? 12.882 0.188 3.953 1.00 90.25 87 LEU A CA 1
ATOM 687 C C . LEU A 1 87 ? 14.021 -0.852 3.923 1.00 90.25 87 LEU A C 1
ATOM 689 O O . LEU A 1 87 ? 14.240 -1.412 2.853 1.00 90.25 87 LEU A O 1
ATOM 693 N N . PRO A 1 88 ? 14.736 -1.178 5.021 1.00 89.50 88 PRO A N 1
ATOM 694 C CA . PRO A 1 88 ? 15.795 -2.190 4.965 1.00 89.50 88 PRO A CA 1
ATOM 695 C C . PRO A 1 88 ? 15.284 -3.564 4.518 1.00 89.50 88 PRO A C 1
ATOM 697 O O . PRO A 1 88 ? 15.942 -4.250 3.738 1.00 89.50 88 PRO A O 1
ATOM 700 N N . VAL A 1 89 ? 14.091 -3.950 4.978 1.00 89.69 89 VAL A N 1
ATOM 701 C CA . VAL A 1 89 ? 13.443 -5.210 4.592 1.00 89.69 89 VAL A CA 1
ATOM 702 C C . VAL A 1 89 ? 13.047 -5.166 3.119 1.00 89.69 89 VAL A C 1
ATOM 704 O O . VAL A 1 89 ? 13.324 -6.110 2.383 1.00 89.69 89 VAL A O 1
ATOM 707 N N . ASP A 1 90 ? 12.465 -4.056 2.665 1.00 89.88 90 ASP A N 1
ATOM 708 C CA . ASP A 1 90 ? 12.090 -3.873 1.263 1.00 89.88 90 ASP A CA 1
ATOM 709 C C . ASP A 1 90 ? 13.307 -3.872 0.328 1.00 89.88 90 ASP A C 1
ATOM 711 O O . ASP A 1 90 ? 13.240 -4.459 -0.749 1.00 89.88 90 ASP A O 1
ATOM 715 N N . LEU A 1 91 ? 14.436 -3.286 0.742 1.00 90.44 91 LEU A N 1
ATOM 716 C CA . LEU A 1 91 ? 15.692 -3.322 -0.012 1.00 90.44 91 LEU A CA 1
ATOM 717 C C . LEU A 1 91 ? 16.227 -4.749 -0.156 1.00 90.44 91 LEU A C 1
ATOM 719 O O . LEU A 1 91 ? 16.661 -5.125 -1.244 1.00 90.44 91 LEU A O 1
ATOM 723 N N . LEU A 1 92 ? 16.171 -5.552 0.912 1.00 88.62 92 LEU A N 1
ATOM 724 C CA . LEU A 1 92 ? 16.573 -6.959 0.864 1.00 88.62 92 LEU A CA 1
ATOM 725 C C . LEU A 1 92 ? 15.655 -7.765 -0.054 1.00 88.62 92 LEU A C 1
ATOM 727 O O . LEU A 1 92 ? 16.139 -8.488 -0.923 1.00 88.62 92 LEU A O 1
ATOM 731 N N . ILE A 1 93 ? 14.336 -7.616 0.099 1.00 88.75 93 ILE A N 1
ATOM 732 C CA . ILE A 1 93 ? 13.364 -8.294 -0.766 1.00 88.75 93 ILE A CA 1
ATOM 733 C C . ILE A 1 93 ? 13.594 -7.901 -2.221 1.00 88.75 93 ILE A C 1
ATOM 735 O O . ILE A 1 93 ? 13.633 -8.776 -3.084 1.00 88.75 93 ILE A O 1
ATOM 739 N N . PHE A 1 94 ? 13.793 -6.612 -2.493 1.00 87.75 94 PHE A N 1
ATOM 740 C CA . PHE A 1 94 ? 14.073 -6.135 -3.835 1.00 87.75 94 PHE A CA 1
ATOM 741 C C . PHE A 1 94 ? 15.344 -6.768 -4.404 1.00 87.75 94 PHE A C 1
ATOM 743 O O . PHE A 1 94 ? 15.310 -7.335 -5.492 1.00 87.75 94 PHE A O 1
ATOM 750 N N . TRP A 1 95 ? 16.444 -6.721 -3.649 1.00 87.25 95 TRP A N 1
ATOM 751 C CA . TRP A 1 95 ? 17.739 -7.252 -4.065 1.00 87.25 95 TRP A CA 1
ATOM 752 C C . TRP A 1 95 ? 17.669 -8.729 -4.456 1.00 87.25 95 TRP A C 1
ATOM 754 O O . TRP A 1 95 ? 18.121 -9.106 -5.534 1.00 87.25 95 TRP A O 1
ATOM 764 N N . PHE A 1 96 ? 17.048 -9.561 -3.618 1.00 87.38 96 PHE A N 1
ATOM 765 C CA . PHE A 1 96 ? 16.943 -10.999 -3.876 1.00 87.38 96 PHE A CA 1
ATOM 766 C C . PHE A 1 96 ? 15.969 -11.366 -4.996 1.00 87.38 96 PHE A C 1
ATOM 768 O O . PHE A 1 96 ? 15.947 -12.516 -5.424 1.00 87.38 96 PHE A O 1
ATOM 775 N N . ASN A 1 97 ? 15.158 -10.419 -5.466 1.00 87.25 97 ASN A N 1
ATOM 776 C CA . ASN A 1 97 ? 14.120 -10.684 -6.454 1.00 87.25 97 ASN A CA 1
ATOM 777 C C . ASN A 1 97 ? 14.186 -9.740 -7.658 1.00 87.25 97 ASN A C 1
ATOM 779 O O . ASN A 1 97 ? 13.211 -9.634 -8.400 1.00 87.25 97 ASN A O 1
ATOM 783 N N . VAL A 1 98 ? 15.318 -9.061 -7.868 1.00 85.25 98 VAL A N 1
ATOM 784 C C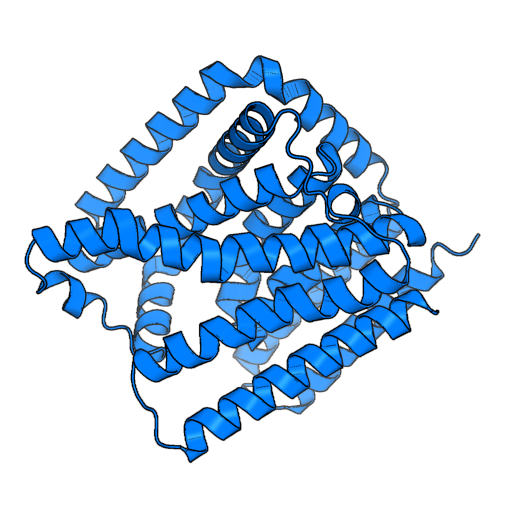A . VAL A 1 98 ? 15.462 -8.041 -8.911 1.00 85.25 98 VAL A CA 1
ATOM 785 C C . VAL A 1 98 ? 15.108 -8.591 -10.294 1.00 85.25 98 VAL A C 1
ATOM 787 O O . VAL A 1 98 ? 14.253 -8.028 -10.974 1.00 85.25 98 VAL A O 1
ATOM 790 N N . ASP A 1 99 ? 15.627 -9.766 -10.651 1.00 84.50 99 ASP A N 1
ATOM 791 C CA . ASP A 1 99 ? 15.337 -10.424 -11.930 1.00 84.50 99 ASP A CA 1
ATOM 792 C C . ASP A 1 99 ? 13.843 -10.725 -12.095 1.00 84.50 99 ASP A C 1
ATOM 794 O O . ASP A 1 99 ? 13.266 -10.543 -13.170 1.00 84.50 99 ASP A O 1
ATOM 798 N N . ARG A 1 100 ? 13.174 -11.097 -10.998 1.00 85.38 100 ARG A N 1
ATOM 799 C CA . ARG A 1 100 ? 11.744 -11.398 -11.003 1.00 85.38 100 ARG A CA 1
ATOM 800 C C . ARG A 1 100 ? 10.892 -10.160 -11.277 1.00 85.38 100 ARG A C 1
ATOM 802 O O . ARG A 1 100 ? 9.880 -10.276 -11.969 1.00 85.38 100 ARG A O 1
ATOM 809 N N . TYR A 1 101 ? 11.294 -8.979 -10.799 1.00 83.88 101 TYR A N 1
ATOM 810 C CA . TYR A 1 101 ? 10.621 -7.728 -11.178 1.00 83.88 101 TYR A CA 1
ATOM 811 C C . TYR A 1 101 ? 10.748 -7.450 -12.669 1.00 83.88 101 TYR A C 1
ATOM 813 O O . TYR A 1 101 ? 9.754 -7.079 -13.289 1.00 83.88 101 TYR A O 1
ATOM 821 N N . ALA A 1 102 ? 11.928 -7.668 -13.257 1.00 81.62 102 ALA A N 1
ATOM 822 C CA . ALA A 1 102 ? 12.123 -7.500 -14.696 1.00 81.62 102 ALA A CA 1
ATOM 823 C C . ALA A 1 102 ? 11.224 -8.442 -15.504 1.00 81.62 102 ALA A C 1
ATOM 825 O O . ALA A 1 102 ? 10.579 -8.014 -16.462 1.00 81.62 102 ALA A O 1
ATOM 826 N N . GLU A 1 103 ? 11.148 -9.714 -15.108 1.00 83.56 103 GLU A N 1
ATOM 827 C CA . GLU A 1 103 ? 10.280 -10.697 -15.757 1.00 83.56 103 GLU A CA 1
ATOM 828 C C . GLU A 1 103 ? 8.808 -10.283 -15.712 1.00 83.56 103 GLU A C 1
ATOM 830 O O . GLU A 1 103 ? 8.119 -10.348 -16.732 1.00 83.56 103 GLU A O 1
ATOM 835 N N . VAL A 1 104 ? 8.323 -9.837 -14.548 1.00 80.69 104 VAL A N 1
ATOM 836 C CA . VAL A 1 104 ? 6.924 -9.420 -14.404 1.00 80.69 104 VAL A CA 1
ATOM 837 C C . VAL A 1 104 ? 6.649 -8.123 -15.160 1.00 80.69 104 VAL A C 1
ATOM 839 O O . VAL A 1 104 ? 5.660 -8.068 -15.890 1.00 80.69 104 VAL A O 1
ATOM 842 N N . ALA A 1 105 ? 7.525 -7.120 -15.062 1.00 78.00 105 ALA A N 1
ATOM 843 C CA . ALA A 1 105 ? 7.389 -5.873 -15.813 1.00 78.00 105 ALA A CA 1
ATOM 844 C C . ALA A 1 105 ? 7.291 -6.158 -17.319 1.00 78.00 105 ALA A C 1
ATOM 846 O O . ALA A 1 105 ? 6.352 -5.715 -17.985 1.00 78.00 105 ALA A O 1
ATOM 847 N N . LYS A 1 106 ? 8.176 -7.016 -17.840 1.00 79.19 106 LYS A N 1
ATOM 848 C CA . LYS A 1 106 ? 8.146 -7.453 -19.239 1.00 79.19 106 LYS A CA 1
ATOM 849 C C . LYS A 1 106 ? 6.857 -8.203 -19.587 1.00 79.19 106 LYS A C 1
ATOM 851 O O . LYS A 1 106 ? 6.282 -7.953 -20.645 1.00 79.19 106 LYS A O 1
ATOM 856 N N . ALA A 1 107 ? 6.376 -9.090 -18.714 1.00 77.06 107 ALA A N 1
ATOM 857 C CA . ALA A 1 107 ? 5.117 -9.818 -18.911 1.00 77.06 107 ALA A CA 1
ATOM 858 C C . ALA A 1 107 ? 3.884 -8.896 -18.917 1.00 77.06 107 ALA A C 1
ATOM 860 O O . ALA A 1 107 ? 2.888 -9.199 -19.571 1.00 77.06 107 ALA A O 1
ATOM 861 N N . GLN A 1 108 ? 3.960 -7.758 -18.229 1.00 73.31 108 GLN A N 1
ATOM 862 C CA . GLN A 1 108 ? 2.952 -6.696 -18.253 1.00 73.31 108 GLN A CA 1
ATOM 863 C C . GLN A 1 108 ? 3.096 -5.753 -19.460 1.00 73.31 108 GLN A C 1
ATOM 865 O O . GLN A 1 108 ? 2.334 -4.800 -19.592 1.00 73.31 108 GLN A O 1
ATOM 870 N N . GLY A 1 109 ? 4.057 -6.005 -20.354 1.00 74.06 109 GLY A N 1
ATOM 871 C CA . GLY A 1 109 ? 4.329 -5.156 -21.512 1.00 74.06 109 GLY A CA 1
ATOM 872 C C . GLY A 1 109 ? 5.124 -3.889 -21.184 1.00 74.06 109 GLY A C 1
ATOM 873 O O . GLY A 1 109 ? 5.291 -3.045 -22.063 1.00 74.06 109 GLY A O 1
ATOM 874 N N . PHE A 1 110 ? 5.638 -3.757 -19.958 1.00 75.56 110 PHE A N 1
ATOM 875 C CA . PHE A 1 110 ? 6.550 -2.685 -19.573 1.00 75.56 110 PHE A CA 1
ATOM 876 C C . PHE A 1 110 ? 7.989 -3.104 -19.867 1.00 75.56 110 PHE A C 1
ATOM 878 O O . PHE A 1 110 ? 8.622 -3.837 -19.108 1.00 75.56 110 PHE A O 1
ATOM 885 N N . ASP A 1 111 ? 8.523 -2.619 -20.984 1.00 75.81 111 ASP A N 1
ATOM 886 C CA . ASP A 1 111 ? 9.952 -2.712 -21.264 1.00 75.81 111 ASP A CA 1
ATOM 887 C C . ASP A 1 111 ? 10.668 -1.520 -20.620 1.00 75.81 111 ASP A C 1
ATOM 889 O O . ASP A 1 111 ? 10.634 -0.397 -21.128 1.00 75.81 111 ASP A O 1
ATOM 893 N N . LEU A 1 112 ? 11.316 -1.769 -19.479 1.00 71.88 112 LEU A N 1
ATOM 894 C CA . LEU A 1 112 ? 12.028 -0.740 -18.721 1.00 71.88 112 LEU A CA 1
ATOM 895 C C . LEU A 1 112 ? 13.152 -0.079 -19.540 1.00 71.88 112 LEU A C 1
ATOM 897 O O . LEU A 1 112 ? 13.471 1.087 -19.305 1.00 71.88 112 LEU A O 1
ATOM 901 N N . ALA A 1 113 ? 13.676 -0.757 -20.568 1.00 71.06 113 ALA A N 1
ATOM 902 C CA . ALA A 1 113 ? 14.663 -0.186 -21.479 1.00 71.06 113 ALA A CA 1
ATOM 903 C C . ALA A 1 113 ? 14.086 0.919 -22.385 1.00 71.06 113 ALA A C 1
ATOM 905 O O . ALA A 1 113 ? 14.847 1.698 -22.962 1.00 71.06 113 ALA A O 1
ATOM 906 N N . GLN A 1 114 ? 12.759 1.036 -22.511 1.00 77.00 114 GLN A N 1
ATOM 907 C CA . GLN A 1 114 ? 12.131 2.144 -23.238 1.00 77.00 114 GLN A CA 1
ATOM 908 C C . GLN A 1 114 ? 12.299 3.472 -22.498 1.00 77.00 114 GLN A C 1
ATOM 910 O O . GLN A 1 114 ? 12.509 4.498 -23.144 1.00 77.00 114 GLN A O 1
ATOM 915 N N . PHE A 1 115 ? 12.290 3.461 -21.160 1.00 76.81 115 PHE A N 1
ATOM 916 C CA . PHE A 1 115 ? 12.505 4.672 -20.365 1.00 76.81 115 PHE A CA 1
ATOM 917 C C . PHE A 1 115 ? 13.925 5.214 -20.534 1.00 76.81 115 PHE A C 1
ATOM 919 O O . PHE A 1 115 ? 14.106 6.424 -20.630 1.00 76.81 115 PHE A O 1
ATOM 926 N N . ALA A 1 116 ? 14.918 4.336 -20.692 1.00 75.00 116 ALA A N 1
ATOM 927 C CA . ALA A 1 116 ? 16.304 4.722 -20.963 1.00 75.00 116 ALA A CA 1
ATOM 928 C C . ALA A 1 116 ? 16.478 5.557 -22.248 1.00 75.00 116 ALA A C 1
ATOM 930 O O . ALA A 1 116 ? 17.484 6.244 -22.409 1.00 75.00 116 ALA A O 1
ATOM 931 N N . ARG A 1 117 ? 15.510 5.494 -23.174 1.00 83.94 117 ARG A N 1
ATOM 932 C CA . ARG A 1 117 ? 15.532 6.215 -24.457 1.00 83.94 117 ARG A CA 1
ATOM 933 C C . ARG A 1 117 ? 14.814 7.563 -24.405 1.00 83.94 117 ARG A C 1
ATOM 935 O O . ARG A 1 117 ? 14.857 8.303 -25.386 1.00 83.94 117 ARG A O 1
ATOM 942 N N . LEU A 1 118 ? 14.131 7.877 -23.304 1.00 84.88 118 LEU A N 1
ATOM 943 C CA . LEU A 1 118 ? 13.428 9.146 -23.159 1.00 84.88 118 LEU A CA 1
ATOM 944 C C . LEU A 1 118 ? 14.431 10.279 -22.893 1.00 84.88 118 LEU A C 1
ATOM 946 O O . LEU A 1 118 ? 15.394 10.091 -22.147 1.00 84.88 118 LEU A O 1
ATOM 950 N N . PRO A 1 119 ? 14.216 11.480 -23.455 1.00 91.06 119 PRO A N 1
ATOM 951 C CA . PRO A 1 119 ? 15.040 12.633 -23.123 1.00 91.06 119 PRO A CA 1
ATOM 952 C C . PRO A 1 119 ? 14.888 12.988 -21.637 1.00 91.06 119 PRO A C 1
ATOM 954 O O . PRO A 1 119 ? 13.813 12.835 -21.054 1.00 91.06 119 PRO A O 1
ATOM 957 N N . ILE A 1 120 ? 15.953 13.517 -21.025 1.00 88.56 120 ILE A N 1
ATOM 958 C CA . ILE A 1 120 ? 16.029 13.741 -19.570 1.00 88.56 120 ILE A CA 1
ATOM 959 C C . ILE A 1 120 ? 14.858 14.558 -19.008 1.00 88.56 120 ILE A C 1
ATOM 961 O O . ILE A 1 120 ? 14.366 14.261 -17.928 1.00 88.56 120 ILE A O 1
ATOM 965 N N . TRP A 1 121 ? 14.345 15.544 -19.746 1.00 89.06 121 TRP A N 1
ATOM 966 C CA . TRP A 1 121 ? 13.201 16.339 -19.298 1.00 89.06 121 TRP A CA 1
ATOM 967 C C . TRP A 1 121 ? 11.914 15.504 -19.188 1.00 89.06 121 TRP A C 1
ATOM 969 O O . TRP A 1 121 ? 11.127 15.728 -18.274 1.00 89.06 121 TRP A O 1
ATOM 979 N N . GLN A 1 122 ? 11.714 14.506 -20.058 1.00 88.62 122 GLN A N 1
ATOM 980 C CA . GLN A 1 122 ? 10.587 13.574 -19.944 1.00 88.62 122 GLN A CA 1
ATOM 981 C C . GLN A 1 122 ? 10.769 12.659 -18.742 1.00 88.62 122 GLN A C 1
ATOM 983 O O . GLN A 1 122 ? 9.808 12.432 -18.018 1.00 88.62 122 GLN A O 1
ATOM 988 N N . LEU A 1 123 ? 11.992 12.181 -18.495 1.00 85.75 123 LEU A N 1
ATOM 989 C CA . LEU A 1 123 ? 12.304 11.397 -17.299 1.00 85.75 123 LEU A CA 1
ATOM 990 C C . LEU A 1 123 ? 12.052 12.190 -16.016 1.00 85.75 123 LEU A C 1
ATOM 992 O O . LEU A 1 123 ? 11.506 11.639 -15.068 1.00 85.75 123 LEU A O 1
ATOM 996 N N . LEU A 1 124 ? 12.386 13.482 -15.995 1.00 87.88 124 LEU A N 1
ATOM 997 C CA . LEU A 1 124 ? 12.122 14.356 -14.852 1.00 87.88 124 LEU A CA 1
ATOM 998 C C . LEU A 1 124 ? 10.623 14.603 -14.655 1.00 87.88 124 LEU A C 1
ATOM 1000 O O . LEU A 1 124 ? 10.138 14.491 -13.535 1.00 87.88 124 LEU A O 1
ATOM 1004 N N . ILE A 1 125 ? 9.863 14.883 -15.718 1.00 88.94 125 ILE A N 1
ATOM 1005 C CA . ILE A 1 125 ? 8.404 15.049 -15.612 1.00 88.94 125 ILE A CA 1
ATOM 1006 C C . ILE A 1 125 ? 7.747 13.746 -15.143 1.00 88.94 125 ILE A C 1
ATOM 1008 O O . ILE A 1 125 ? 6.942 13.754 -14.210 1.00 88.94 125 ILE A O 1
ATOM 1012 N N . TRP A 1 126 ? 8.101 12.615 -15.755 1.00 85.94 126 TRP A N 1
ATOM 1013 C CA . TRP A 1 126 ? 7.552 11.320 -15.370 1.00 85.94 126 TRP A CA 1
ATOM 1014 C C . TRP A 1 126 ? 7.956 10.928 -13.954 1.00 85.94 126 TRP A C 1
ATOM 1016 O O . TRP A 1 126 ? 7.092 10.545 -13.176 1.00 85.94 126 TRP A O 1
ATOM 1026 N N . GLY A 1 127 ? 9.229 11.065 -13.593 1.00 87.56 127 GLY A N 1
ATOM 1027 C CA . GLY A 1 127 ? 9.737 10.719 -12.271 1.00 87.56 127 GLY A CA 1
ATOM 1028 C C . GLY A 1 127 ? 9.186 11.621 -11.171 1.00 87.56 127 GLY A C 1
ATOM 1029 O O . GLY A 1 127 ? 8.711 11.121 -10.163 1.00 87.56 127 GLY A O 1
ATOM 1030 N N . CYS A 1 128 ? 9.192 12.941 -11.354 1.00 89.44 128 CYS A N 1
ATOM 1031 C CA . CYS A 1 128 ? 8.839 13.883 -10.288 1.00 89.44 128 CYS A CA 1
ATOM 1032 C C . CYS A 1 128 ? 7.341 14.201 -10.195 1.00 89.44 128 CYS A C 1
ATOM 1034 O O . CYS A 1 128 ? 6.900 14.674 -9.151 1.00 89.44 128 CYS A O 1
ATOM 1036 N N . ILE A 1 129 ? 6.564 13.986 -11.262 1.00 90.69 129 ILE A N 1
ATOM 1037 C CA . ILE A 1 129 ? 5.142 14.364 -11.309 1.00 90.69 129 ILE A CA 1
ATOM 1038 C C . ILE A 1 129 ? 4.277 13.158 -11.665 1.00 90.69 129 ILE A C 1
ATOM 1040 O O . ILE A 1 129 ? 3.403 12.776 -10.888 1.00 90.69 129 ILE A O 1
ATOM 1044 N N . GLY A 1 130 ? 4.526 12.543 -12.823 1.00 88.38 130 GLY A N 1
ATOM 1045 C CA . GLY A 1 130 ? 3.661 11.486 -13.351 1.00 88.38 130 GLY A CA 1
ATOM 1046 C C . GLY A 1 130 ? 3.569 10.272 -12.427 1.00 88.38 130 GLY A C 1
ATOM 1047 O O . GLY A 1 130 ? 2.475 9.850 -12.060 1.00 88.38 130 GLY A O 1
ATOM 1048 N N . LEU A 1 131 ? 4.715 9.743 -12.005 1.00 88.56 131 LEU A N 1
ATOM 1049 C CA . LEU A 1 131 ? 4.811 8.563 -11.158 1.00 88.56 131 LEU A CA 1
ATOM 1050 C C . LEU A 1 131 ? 4.257 8.811 -9.740 1.00 88.56 131 LEU A C 1
ATOM 1052 O O . LEU A 1 131 ? 3.476 7.972 -9.288 1.00 88.56 131 LEU A O 1
ATOM 1056 N N . PRO A 1 132 ? 4.544 9.935 -9.046 1.00 93.81 132 PRO A N 1
ATOM 1057 C CA . PRO A 1 132 ? 3.873 10.280 -7.792 1.00 93.81 132 PRO A CA 1
ATOM 1058 C C . PRO A 1 132 ? 2.356 10.369 -7.902 1.00 93.81 132 PRO A C 1
ATOM 1060 O O . PRO A 1 132 ? 1.667 9.772 -7.078 1.00 93.81 132 PRO A O 1
ATOM 1063 N N . ILE A 1 133 ? 1.824 11.043 -8.926 1.00 91.19 133 ILE A N 1
ATOM 1064 C CA . ILE A 1 133 ? 0.372 11.154 -9.128 1.00 91.19 133 ILE A CA 1
ATOM 1065 C C . ILE A 1 133 ? -0.238 9.775 -9.376 1.00 91.19 133 ILE A C 1
ATOM 1067 O O . ILE A 1 133 ? -1.224 9.416 -8.733 1.00 91.19 133 ILE A O 1
ATOM 1071 N N . LEU A 1 134 ? 0.363 8.994 -10.277 1.00 87.75 134 LEU A N 1
ATOM 1072 C CA . LEU A 1 134 ? -0.100 7.650 -10.607 1.00 87.75 134 LEU A CA 1
ATOM 1073 C C . LEU A 1 134 ? -0.077 6.738 -9.381 1.00 87.75 134 LEU A C 1
ATOM 1075 O O . LEU A 1 134 ? -1.035 6.020 -9.128 1.00 87.75 134 LEU A O 1
ATOM 1079 N N . THR A 1 135 ? 0.991 6.793 -8.593 1.00 91.06 135 THR A N 1
ATOM 1080 C CA . THR A 1 135 ? 1.143 5.963 -7.397 1.00 91.06 135 THR A CA 1
ATOM 1081 C C . THR A 1 135 ? 0.166 6.378 -6.302 1.00 91.06 135 THR A C 1
ATOM 1083 O O . THR A 1 135 ? -0.433 5.527 -5.646 1.00 91.06 135 THR A O 1
ATOM 1086 N N . PHE A 1 136 ? -0.022 7.683 -6.108 1.00 94.06 136 PHE A N 1
ATOM 1087 C CA . PHE A 1 136 ? -0.921 8.213 -5.093 1.00 94.06 136 PHE A CA 1
ATOM 1088 C C . PHE A 1 136 ? -2.385 7.920 -5.429 1.00 94.06 136 PHE A C 1
ATOM 1090 O O . PHE A 1 136 ? -3.080 7.295 -4.632 1.00 94.06 136 PHE A O 1
ATOM 1097 N N . LEU A 1 137 ? -2.847 8.331 -6.614 1.00 90.50 137 LEU A N 1
ATOM 1098 C CA . LEU A 1 137 ? -4.246 8.189 -7.024 1.00 90.50 137 LEU A CA 1
ATOM 1099 C C . LEU A 1 137 ? -4.587 6.772 -7.488 1.00 90.50 137 LEU A C 1
ATOM 1101 O O . LEU A 1 137 ? -5.727 6.347 -7.340 1.00 90.50 137 LEU A O 1
ATOM 1105 N N . GLY A 1 138 ? -3.620 6.056 -8.060 1.00 87.12 138 GLY A N 1
ATOM 1106 C CA . GLY A 1 138 ? -3.813 4.719 -8.612 1.00 87.12 138 GLY A CA 1
ATOM 1107 C C . GLY A 1 138 ? -3.717 3.596 -7.586 1.00 87.12 138 GLY A C 1
ATOM 1108 O O . GLY A 1 138 ? -4.371 2.574 -7.770 1.00 87.12 138 GLY A O 1
ATOM 1109 N N . ALA A 1 139 ? -2.934 3.779 -6.519 1.00 89.94 139 ALA A N 1
ATOM 1110 C CA . ALA A 1 139 ? -2.669 2.725 -5.542 1.00 89.94 139 ALA A CA 1
ATOM 1111 C C . ALA A 1 139 ? -2.829 3.213 -4.098 1.00 89.94 139 ALA A C 1
ATOM 1113 O O . ALA A 1 139 ? -3.771 2.814 -3.420 1.00 89.94 139 ALA A O 1
ATOM 1114 N N . ALA A 1 140 ? -1.959 4.109 -3.624 1.00 95.19 140 ALA A N 1
ATOM 1115 C CA . ALA A 1 140 ? -1.847 4.398 -2.194 1.00 95.19 140 ALA A CA 1
ATOM 1116 C C . ALA A 1 140 ? -3.156 4.926 -1.582 1.00 95.19 140 ALA A C 1
ATOM 1118 O O . ALA A 1 140 ? -3.631 4.391 -0.588 1.00 95.19 140 ALA A O 1
ATOM 1119 N N . LEU A 1 141 ? -3.788 5.939 -2.177 1.00 94.75 141 LEU A N 1
ATOM 1120 C CA . LEU A 1 141 ? -5.049 6.478 -1.665 1.00 94.75 141 LEU A CA 1
ATOM 1121 C C . LEU A 1 141 ? -6.208 5.459 -1.703 1.00 94.75 141 LEU A C 1
ATOM 1123 O O . LEU A 1 141 ? -6.805 5.218 -0.651 1.00 94.75 141 LEU A O 1
ATOM 1127 N N . PRO A 1 142 ? -6.569 4.867 -2.860 1.00 93.25 142 PRO A N 1
ATOM 1128 C CA . PRO A 1 142 ? -7.714 3.962 -2.929 1.00 93.25 142 PRO A CA 1
ATOM 1129 C C . PRO A 1 142 ? -7.507 2.676 -2.131 1.00 93.25 142 PRO A C 1
ATOM 1131 O O . PRO A 1 142 ? -8.448 2.205 -1.493 1.00 93.25 142 PRO A O 1
ATOM 1134 N N . GLU A 1 143 ? -6.303 2.104 -2.134 1.00 94.19 143 GLU A N 1
ATOM 1135 C CA . GLU A 1 143 ? -6.043 0.870 -1.398 1.00 94.19 143 GLU A CA 1
ATOM 1136 C C . GLU A 1 143 ? -6.065 1.103 0.110 1.00 94.19 143 GLU A C 1
ATOM 1138 O O . GLU A 1 143 ? -6.712 0.342 0.826 1.00 94.19 143 GLU A O 1
ATOM 1143 N N . GLU A 1 144 ? -5.448 2.170 0.619 1.00 97.12 144 GLU A N 1
ATOM 1144 C CA . GLU A 1 144 ? -5.502 2.458 2.055 1.00 97.12 144 GLU A CA 1
ATOM 1145 C C . GLU A 1 144 ? -6.920 2.810 2.514 1.00 97.12 144 GLU A C 1
ATOM 1147 O O . GLU A 1 144 ? -7.365 2.346 3.566 1.00 97.12 144 GLU A O 1
ATOM 1152 N N . PHE A 1 145 ? -7.682 3.539 1.696 1.00 96.25 145 PHE A N 1
ATOM 1153 C CA . PHE A 1 145 ? -9.097 3.781 1.969 1.00 96.25 145 PHE A CA 1
ATOM 1154 C C . PHE A 1 145 ? -9.892 2.469 2.068 1.00 96.25 145 PHE A C 1
ATOM 1156 O O . PHE A 1 145 ? -10.659 2.274 3.010 1.00 96.25 145 PHE A O 1
ATOM 1163 N N . PHE A 1 146 ? -9.687 1.540 1.132 1.00 94.88 146 PHE A N 1
ATOM 1164 C CA . PHE A 1 146 ? -10.416 0.273 1.091 1.00 94.88 146 PHE A CA 1
ATOM 1165 C C . PHE A 1 146 ? -9.986 -0.709 2.184 1.00 94.88 146 PHE A C 1
ATOM 1167 O O . PHE A 1 146 ? -10.817 -1.237 2.920 1.00 94.88 146 PHE A O 1
ATOM 1174 N N . TYR A 1 147 ? -8.691 -0.975 2.315 1.00 95.38 147 TYR A N 1
ATOM 1175 C CA . TYR A 1 147 ? -8.207 -2.003 3.228 1.00 95.38 147 TYR A CA 1
ATOM 1176 C C . TYR A 1 147 ? -8.161 -1.514 4.678 1.00 95.38 147 TYR A C 1
ATOM 1178 O O . TYR A 1 147 ? -8.494 -2.282 5.583 1.00 95.38 147 TYR A O 1
ATOM 1186 N N . ARG A 1 148 ? -7.771 -0.257 4.930 1.00 96.38 148 ARG A N 1
ATOM 1187 C CA . ARG A 1 148 ? -7.603 0.258 6.300 1.00 96.38 148 ARG A CA 1
ATOM 1188 C C . ARG A 1 148 ? -8.859 0.998 6.730 1.00 96.38 148 ARG A C 1
ATOM 1190 O O . ARG A 1 148 ? -9.494 0.604 7.703 1.00 96.38 148 ARG A O 1
ATOM 1197 N N . GLY A 1 149 ? -9.266 1.993 5.947 1.00 95.44 149 GLY A N 1
ATOM 1198 C CA . GLY A 1 149 ? -10.448 2.798 6.250 1.00 95.44 149 GLY A CA 1
ATOM 1199 C C . GLY A 1 149 ? -11.735 1.976 6.288 1.00 95.44 149 GLY A C 1
ATOM 1200 O O . GLY A 1 149 ? -12.516 2.099 7.227 1.00 95.44 149 GLY A O 1
ATOM 1201 N N . TYR A 1 150 ? -11.949 1.112 5.292 1.00 95.56 150 TYR A N 1
ATOM 1202 C CA . TYR A 1 150 ? -13.151 0.286 5.215 1.00 95.56 150 TYR A CA 1
ATOM 1203 C C . TYR A 1 150 ? -12.993 -1.080 5.891 1.00 95.56 150 TYR A C 1
ATOM 1205 O O . TYR A 1 150 ? -13.620 -1.298 6.919 1.00 95.56 150 TYR A O 1
ATOM 1213 N N . ILE A 1 151 ? -12.182 -2.005 5.362 1.00 93.69 151 ILE A N 1
ATOM 1214 C CA . ILE A 1 151 ? -12.141 -3.396 5.859 1.00 93.69 151 ILE A CA 1
ATOM 1215 C C . ILE A 1 151 ? -11.654 -3.470 7.309 1.00 93.69 151 ILE A C 1
ATOM 1217 O O . ILE A 1 151 ? -12.363 -4.006 8.160 1.00 93.69 151 ILE A O 1
ATOM 1221 N N . GLN A 1 152 ? -10.468 -2.930 7.607 1.00 94.88 152 GLN A N 1
ATOM 1222 C CA . GLN A 1 152 ? -9.908 -2.969 8.959 1.00 94.88 152 GLN A CA 1
ATOM 1223 C C . GLN A 1 152 ? -10.774 -2.161 9.933 1.00 94.88 152 GLN A C 1
ATOM 1225 O O . GLN A 1 152 ? -11.120 -2.671 10.993 1.00 94.88 152 GLN A O 1
ATOM 1230 N N . GLY A 1 153 ? -11.188 -0.945 9.565 1.00 93.81 153 GLY A N 1
ATOM 1231 C CA . GLY A 1 153 ? -12.072 -0.115 10.388 1.00 93.81 153 GLY A CA 1
ATOM 1232 C C . GLY A 1 153 ? -13.430 -0.764 10.686 1.00 93.81 153 GLY A C 1
ATOM 1233 O O . GLY A 1 153 ? -13.919 -0.693 11.815 1.00 93.81 153 GLY A O 1
ATOM 1234 N N . LEU A 1 154 ? -14.038 -1.436 9.702 1.00 92.88 154 LEU A N 1
ATOM 1235 C CA . LEU A 1 154 ? -15.318 -2.131 9.861 1.00 92.88 154 LEU A CA 1
ATOM 1236 C C . LEU A 1 154 ? -15.164 -3.360 10.752 1.00 92.88 154 LEU A C 1
ATOM 1238 O O . LEU A 1 154 ? -15.920 -3.526 11.709 1.00 92.88 154 LEU A O 1
ATOM 1242 N N . LEU A 1 155 ? -14.170 -4.200 10.456 1.00 90.31 155 LEU A N 1
ATOM 1243 C CA . LEU A 1 155 ? -13.912 -5.413 11.220 1.00 90.31 155 LEU A CA 1
ATOM 1244 C C . LEU A 1 155 ? -13.530 -5.091 12.662 1.00 90.31 155 LEU A C 1
ATOM 1246 O O . LEU A 1 155 ? -14.002 -5.781 13.562 1.00 90.31 155 LEU A O 1
ATOM 1250 N N . ALA A 1 156 ? -12.785 -4.006 12.897 1.00 90.50 156 ALA A N 1
ATOM 1251 C CA . ALA A 1 156 ? -12.346 -3.607 14.232 1.00 90.50 156 ALA A CA 1
ATOM 1252 C C . ALA A 1 156 ? -13.513 -3.374 15.197 1.00 90.50 156 ALA A C 1
ATOM 1254 O O . ALA A 1 156 ? -13.393 -3.648 16.389 1.00 90.50 156 ALA A O 1
ATOM 1255 N N . ARG A 1 157 ? -14.661 -2.917 14.681 1.00 87.81 157 ARG A N 1
ATOM 1256 C CA . ARG A 1 157 ? -15.890 -2.708 15.465 1.00 87.81 157 ARG A CA 1
ATOM 1257 C C . ARG A 1 157 ? -16.653 -3.997 15.771 1.00 87.81 157 ARG A C 1
ATOM 1259 O O . ARG A 1 157 ? -17.594 -3.956 16.552 1.00 87.81 157 ARG A O 1
ATOM 1266 N N . SER A 1 158 ? -16.302 -5.101 15.119 1.00 85.12 158 SER A N 1
ATOM 1267 C CA . SER A 1 158 ? -17.073 -6.349 15.153 1.00 85.12 158 SER A CA 1
ATOM 1268 C C . SER A 1 158 ? -16.337 -7.529 15.757 1.00 85.12 158 SER A C 1
ATOM 1270 O O . SER A 1 158 ? -16.945 -8.285 16.499 1.00 85.12 158 SER A O 1
ATOM 1272 N N . VAL A 1 159 ? -15.050 -7.655 15.438 1.00 81.25 159 VAL A N 1
ATOM 1273 C CA . VAL A 1 159 ? -14.157 -8.743 15.858 1.00 81.25 159 VAL A CA 1
ATOM 1274 C C . VAL A 1 159 ? -12.882 -8.178 16.506 1.00 81.25 159 VAL A C 1
ATOM 1276 O O . VAL A 1 159 ? -11.799 -8.745 16.473 1.00 81.25 159 VAL A O 1
ATOM 1279 N N . GLY A 1 160 ? -12.958 -6.941 16.996 1.00 84.06 160 GLY A N 1
ATOM 1280 C CA . GLY A 1 160 ? -11.824 -6.260 17.607 1.00 84.06 160 GLY A CA 1
ATOM 1281 C C . GLY A 1 160 ? -10.718 -5.807 16.630 1.00 84.06 160 GLY A C 1
ATOM 1282 O O . GLY A 1 160 ? -10.575 -6.287 15.501 1.00 84.06 160 GLY A O 1
ATOM 1283 N N . PRO A 1 161 ? -9.900 -4.830 17.053 1.00 85.25 161 PRO A N 1
ATOM 1284 C CA . PRO A 1 161 ? -8.908 -4.170 16.197 1.00 85.25 161 PRO A CA 1
ATOM 1285 C C . PRO A 1 161 ? -7.735 -5.084 15.803 1.00 85.25 161 PRO A C 1
ATOM 1287 O O . PRO A 1 161 ? -7.181 -4.966 14.710 1.00 85.25 161 PRO A O 1
ATOM 1290 N N . ALA A 1 162 ? -7.409 -6.020 16.689 1.00 79.75 162 ALA A N 1
ATOM 1291 C CA . ALA A 1 162 ? -6.434 -7.091 16.540 1.00 79.75 162 ALA A CA 1
ATOM 1292 C C . ALA A 1 162 ? -6.714 -7.995 15.326 1.00 79.75 162 ALA A C 1
ATOM 1294 O O . ALA A 1 162 ? -5.918 -8.091 14.390 1.00 79.75 162 ALA A O 1
ATOM 1295 N N . SER A 1 163 ? -7.877 -8.641 15.332 1.00 80.81 163 SER A N 1
ATOM 1296 C CA . SER A 1 163 ? -8.291 -9.587 14.297 1.00 80.81 163 SER A CA 1
ATOM 1297 C C . SER A 1 163 ? -8.556 -8.867 12.976 1.00 80.81 163 SER A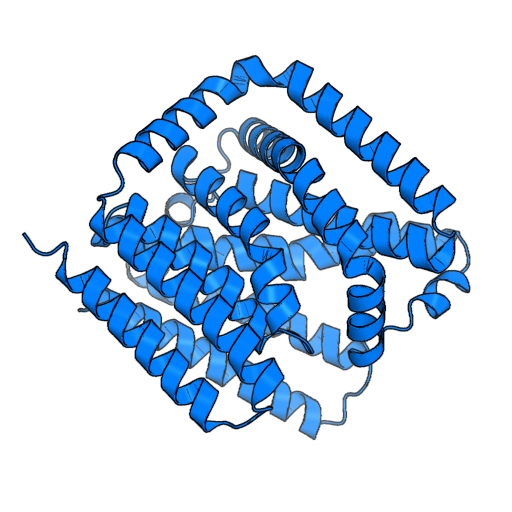 C 1
ATOM 1299 O O . SER A 1 163 ? -8.172 -9.345 11.908 1.00 80.81 163 SER A O 1
ATOM 1301 N N . ALA A 1 164 ? -9.104 -7.651 13.039 1.00 88.81 164 ALA A N 1
ATOM 1302 C CA . ALA A 1 164 ? -9.276 -6.788 11.878 1.00 88.81 164 ALA A CA 1
ATOM 1303 C C . ALA A 1 164 ? -7.958 -6.451 11.165 1.00 88.81 164 ALA A C 1
ATOM 1305 O O . ALA A 1 164 ? -7.904 -6.464 9.933 1.00 88.81 164 ALA A O 1
ATOM 1306 N N . PHE A 1 165 ? -6.897 -6.167 11.927 1.00 88.75 165 PHE A N 1
ATOM 1307 C CA . PHE A 1 165 ? -5.556 -5.931 11.394 1.00 88.75 165 PHE A CA 1
ATOM 1308 C C . PHE A 1 165 ? -5.047 -7.144 10.601 1.00 88.75 165 PHE A C 1
ATOM 1310 O O . PHE A 1 165 ? -4.625 -6.993 9.453 1.00 88.75 165 PHE A O 1
ATOM 1317 N N . LEU A 1 166 ? -5.156 -8.347 11.172 1.00 85.56 166 LEU A N 1
ATOM 1318 C CA . LEU A 1 166 ? -4.702 -9.585 10.534 1.00 85.56 166 LEU A CA 1
ATOM 1319 C C . LEU A 1 166 ? -5.500 -9.906 9.264 1.00 85.56 166 LEU A C 1
ATOM 1321 O O . LEU A 1 166 ? -4.916 -10.206 8.223 1.00 85.56 166 LEU A O 1
ATOM 1325 N N . VAL A 1 167 ? -6.830 -9.790 9.313 1.00 85.50 167 VAL A N 1
ATOM 1326 C CA . VAL A 1 167 ? -7.694 -10.050 8.149 1.00 85.50 167 VAL A CA 1
ATOM 1327 C C . VAL A 1 167 ? -7.434 -9.046 7.024 1.00 85.50 167 VAL A C 1
ATOM 1329 O O . VAL A 1 167 ? -7.352 -9.442 5.860 1.00 85.50 167 VAL A O 1
ATOM 1332 N N . SER A 1 168 ? -7.274 -7.760 7.350 1.00 91.00 168 SER A N 1
ATOM 1333 C CA . SER A 1 168 ? -6.967 -6.728 6.354 1.00 91.00 168 SER A CA 1
ATOM 1334 C C . SER A 1 168 ? -5.600 -6.955 5.704 1.00 91.00 168 SER A C 1
ATOM 1336 O O . SER A 1 168 ? -5.483 -6.895 4.479 1.00 91.00 168 SER A O 1
ATOM 1338 N N . MET A 1 169 ? -4.586 -7.309 6.502 1.00 89.44 169 MET A N 1
ATOM 1339 C CA . MET A 1 169 ? -3.257 -7.682 6.014 1.00 89.44 169 MET A CA 1
ATOM 1340 C C . MET A 1 169 ? -3.332 -8.846 5.017 1.00 89.44 169 MET A C 1
ATOM 1342 O O . MET A 1 169 ? -2.832 -8.749 3.893 1.00 89.44 169 MET A O 1
ATOM 1346 N N . ILE A 1 170 ? -4.033 -9.911 5.402 1.00 84.94 170 ILE A N 1
ATOM 1347 C CA . ILE A 1 170 ? -4.263 -11.090 4.571 1.00 84.94 170 ILE A CA 1
ATOM 1348 C C . ILE A 1 170 ? -4.946 -10.715 3.252 1.00 84.94 170 ILE A C 1
ATOM 1350 O O . ILE A 1 170 ? -4.472 -11.101 2.181 1.00 84.94 170 ILE A O 1
ATOM 1354 N N . GLN A 1 171 ? -6.040 -9.951 3.307 1.00 86.69 171 GLN A N 1
ATOM 1355 C CA . GLN A 1 171 ? -6.763 -9.546 2.105 1.00 86.69 171 GLN A CA 1
ATOM 1356 C C . GLN A 1 171 ? -5.922 -8.666 1.185 1.00 86.69 171 GLN A C 1
ATOM 1358 O O . GLN A 1 171 ? -5.975 -8.855 -0.029 1.00 86.69 171 GLN A O 1
ATOM 1363 N N . PHE A 1 172 ? -5.143 -7.737 1.739 1.00 90.94 172 PHE A N 1
ATOM 1364 C CA . PHE A 1 172 ? -4.268 -6.865 0.964 1.00 90.94 172 PHE A CA 1
ATOM 1365 C C . PHE A 1 172 ? -3.241 -7.679 0.172 1.00 90.94 172 PHE A C 1
ATOM 1367 O O . PHE A 1 172 ? -3.148 -7.557 -1.054 1.00 90.94 172 PHE A O 1
ATOM 1374 N N . SER A 1 173 ? -2.499 -8.549 0.860 1.00 88.50 173 SER A N 1
ATOM 1375 C CA . SER A 1 173 ? -1.474 -9.379 0.230 1.00 88.50 173 SER A CA 1
ATOM 1376 C C . SER A 1 173 ? -2.073 -10.374 -0.755 1.00 88.50 173 SER A C 1
ATOM 1378 O O . SER A 1 173 ? -1.588 -10.517 -1.875 1.00 88.50 173 SER A O 1
ATOM 1380 N N . PHE A 1 174 ? -3.180 -11.024 -0.398 1.00 82.75 174 PHE A N 1
ATOM 1381 C CA . PHE A 1 174 ? -3.820 -11.982 -1.293 1.00 82.75 174 PHE A CA 1
ATOM 1382 C C . PHE A 1 174 ? -4.484 -11.311 -2.500 1.00 82.75 174 PHE A C 1
ATOM 1384 O O . PHE A 1 174 ? -4.493 -11.881 -3.587 1.00 82.75 174 PHE A O 1
ATOM 1391 N N . GLY A 1 175 ? -4.967 -10.074 -2.370 1.00 82.38 175 GLY A N 1
ATOM 1392 C CA . GLY A 1 175 ? -5.490 -9.296 -3.494 1.00 82.38 175 GLY A CA 1
ATOM 1393 C C . GLY A 1 175 ? -4.465 -9.129 -4.621 1.00 82.38 175 GLY A C 1
ATOM 1394 O O . GLY A 1 175 ? -4.808 -9.258 -5.798 1.00 82.38 175 GLY A O 1
ATOM 1395 N N . HIS A 1 176 ? -3.188 -8.957 -4.268 1.00 84.25 176 HIS A N 1
ATOM 1396 C CA . HIS A 1 176 ? -2.090 -8.847 -5.231 1.00 84.25 176 HIS A CA 1
ATOM 1397 C C . HIS A 1 176 ? -1.820 -10.146 -6.000 1.00 84.25 176 HIS A C 1
ATOM 1399 O O . HIS A 1 176 ? -1.336 -10.099 -7.132 1.00 84.25 176 HIS A O 1
ATOM 1405 N N . TYR A 1 177 ? -2.206 -11.296 -5.441 1.00 79.75 177 TYR A N 1
ATOM 1406 C CA . TYR A 1 177 ? -2.126 -12.577 -6.137 1.00 79.75 177 TYR A CA 1
ATOM 1407 C C . TYR A 1 177 ? -2.948 -12.596 -7.429 1.00 79.75 177 TYR A C 1
ATOM 1409 O O . TYR A 1 177 ? -2.509 -13.136 -8.444 1.00 79.75 177 TYR A O 1
ATOM 1417 N N . PHE A 1 178 ? -4.148 -12.018 -7.387 1.00 74.25 178 PHE A N 1
ATOM 1418 C CA . PHE A 1 178 ? -5.081 -12.022 -8.515 1.00 74.25 178 PHE A CA 1
ATOM 1419 C C . PHE A 1 178 ? -4.954 -10.782 -9.394 1.00 74.25 178 PHE A C 1
ATOM 1421 O O . PHE A 1 178 ? -5.360 -10.813 -10.554 1.00 74.25 178 PHE A O 1
ATOM 1428 N N . ALA A 1 179 ? -4.421 -9.689 -8.845 1.00 72.00 179 ALA A N 1
ATOM 1429 C CA . ALA A 1 179 ? -4.324 -8.419 -9.549 1.00 72.00 179 ALA A CA 1
ATOM 1430 C C . ALA A 1 179 ? -3.148 -8.361 -10.538 1.00 72.00 179 ALA A C 1
ATOM 1432 O O . ALA A 1 179 ? -3.231 -7.636 -11.527 1.00 72.00 179 ALA A O 1
ATOM 1433 N N . VAL A 1 180 ? -2.069 -9.118 -10.300 1.00 69.88 180 VAL A N 1
ATOM 1434 C CA . VAL A 1 180 ? -0.799 -8.954 -11.024 1.00 69.88 180 VAL A CA 1
ATOM 1435 C C . VAL A 1 180 ? -0.355 -10.271 -11.684 1.00 69.88 180 VAL A C 1
ATOM 1437 O O . VAL A 1 180 ? -0.367 -11.319 -11.031 1.00 69.88 180 VAL A O 1
ATOM 1440 N N . PRO A 1 181 ? 0.080 -10.268 -12.962 1.00 65.06 181 PRO A N 1
ATOM 1441 C CA . PRO A 1 181 ? 0.799 -11.399 -13.550 1.00 65.06 181 PRO A CA 1
ATOM 1442 C C . PRO A 1 181 ? 2.008 -11.792 -12.685 1.00 65.06 181 PRO A C 1
ATOM 1444 O O . PRO A 1 181 ? 2.773 -10.940 -12.252 1.00 65.06 181 PRO A O 1
ATOM 1447 N N . GLY A 1 182 ? 2.176 -13.084 -12.383 1.00 67.00 182 GLY A N 1
ATOM 1448 C CA . GLY A 1 182 ? 3.179 -13.529 -11.401 1.00 67.00 182 GLY A CA 1
ATOM 1449 C C . GLY A 1 182 ? 2.768 -13.323 -9.935 1.00 67.00 182 GLY A C 1
ATOM 1450 O O . GLY A 1 182 ? 3.621 -13.385 -9.052 1.00 67.00 182 GLY A O 1
ATOM 1451 N N . GLY A 1 183 ? 1.473 -13.124 -9.669 1.00 69.62 183 GLY A N 1
ATOM 1452 C CA . GLY A 1 183 ? 0.926 -12.632 -8.404 1.00 69.62 183 GLY A CA 1
ATOM 1453 C C . GLY A 1 183 ? 1.303 -13.367 -7.117 1.00 69.62 183 GLY A C 1
ATOM 1454 O O . GLY A 1 183 ? 1.218 -12.764 -6.054 1.00 69.62 183 GLY A O 1
ATOM 1455 N N . TRP A 1 184 ? 1.797 -14.608 -7.156 1.00 74.25 184 TRP A N 1
ATOM 1456 C CA . TRP A 1 184 ? 2.334 -15.248 -5.947 1.00 74.25 184 TRP A CA 1
ATOM 1457 C C . TRP A 1 184 ? 3.519 -14.474 -5.356 1.00 74.25 184 TRP A C 1
ATOM 1459 O O . TRP A 1 184 ? 3.618 -14.318 -4.142 1.00 74.25 184 TRP A O 1
ATOM 1469 N N . PHE A 1 185 ? 4.382 -13.943 -6.224 1.00 79.88 185 PHE A N 1
ATOM 1470 C CA . PHE A 1 185 ? 5.557 -13.184 -5.826 1.00 79.88 185 PHE A CA 1
ATOM 1471 C C . PHE A 1 185 ? 5.145 -11.865 -5.160 1.00 79.88 185 PHE A C 1
ATOM 1473 O O . PHE A 1 185 ? 5.576 -11.561 -4.049 1.00 79.88 185 PHE A O 1
ATOM 1480 N N . PHE A 1 186 ? 4.217 -11.138 -5.789 1.00 80.44 186 PHE A N 1
ATOM 1481 C CA . PHE A 1 186 ? 3.673 -9.893 -5.246 1.00 80.44 186 PHE A CA 1
ATOM 1482 C C . PHE A 1 186 ? 2.867 -10.112 -3.963 1.00 80.44 186 PHE A C 1
ATOM 1484 O O . PHE A 1 186 ? 2.943 -9.292 -3.049 1.00 80.44 186 PHE A O 1
ATOM 1491 N N . ALA A 1 187 ? 2.140 -11.223 -3.848 1.00 81.69 187 ALA A N 1
ATOM 1492 C CA . ALA A 1 187 ? 1.409 -11.552 -2.631 1.00 81.69 187 ALA A CA 1
ATOM 1493 C C . ALA A 1 187 ? 2.347 -11.713 -1.430 1.00 81.69 187 ALA A C 1
ATOM 1495 O O . ALA A 1 187 ? 2.053 -11.193 -0.359 1.00 81.69 187 ALA A O 1
ATOM 1496 N N . LEU A 1 188 ? 3.503 -12.362 -1.610 1.00 82.00 188 LEU A N 1
ATOM 1497 C CA . LEU A 1 188 ? 4.504 -12.502 -0.550 1.00 82.00 188 LEU A CA 1
ATOM 1498 C C . LEU A 1 188 ? 5.256 -11.192 -0.285 1.00 82.00 188 LEU A C 1
ATOM 1500 O O . LEU A 1 188 ? 5.412 -10.788 0.865 1.00 82.00 188 LEU A O 1
ATOM 1504 N N . GLN A 1 189 ? 5.677 -10.486 -1.336 1.00 85.75 189 GLN A N 1
ATOM 1505 C CA . GLN A 1 189 ? 6.401 -9.219 -1.204 1.00 85.75 189 GLN A CA 1
ATOM 1506 C C . GLN A 1 189 ? 5.581 -8.139 -0.488 1.00 85.75 189 GLN A C 1
ATOM 1508 O O . GLN A 1 189 ? 6.134 -7.248 0.158 1.00 85.75 189 GLN A O 1
ATOM 1513 N N . THR A 1 190 ? 4.263 -8.135 -0.651 1.00 90.44 190 THR A N 1
ATOM 1514 C CA . THR A 1 190 ? 3.408 -7.102 -0.054 1.00 90.44 190 THR A CA 1
ATOM 1515 C C . THR A 1 190 ? 3.176 -7.309 1.437 1.00 90.44 190 THR A C 1
ATOM 1517 O O . THR A 1 190 ? 2.714 -6.377 2.088 1.00 90.44 190 THR A O 1
ATOM 1520 N N . ILE A 1 191 ? 3.549 -8.465 2.003 1.00 89.75 191 ILE A N 1
ATOM 1521 C CA . ILE A 1 191 ? 3.338 -8.781 3.422 1.00 89.75 191 ILE A CA 1
ATOM 1522 C C . ILE A 1 191 ? 3.958 -7.719 4.346 1.00 89.75 191 ILE A C 1
ATOM 1524 O O . ILE A 1 191 ? 3.206 -7.148 5.137 1.00 89.75 191 ILE A O 1
ATOM 1528 N N . PRO A 1 192 ? 5.253 -7.349 4.243 1.00 90.50 192 PRO A N 1
ATOM 1529 C CA . PRO A 1 192 ? 5.842 -6.349 5.137 1.00 90.50 192 PRO A CA 1
ATOM 1530 C C . PRO A 1 192 ? 5.155 -4.983 5.052 1.00 90.50 192 PRO A C 1
ATOM 1532 O O . PRO A 1 192 ? 4.852 -4.382 6.081 1.00 90.50 192 PRO A O 1
ATOM 1535 N N . GLY A 1 193 ? 4.839 -4.524 3.836 1.00 92.25 193 GLY A N 1
ATOM 1536 C CA . GLY A 1 193 ? 4.099 -3.277 3.634 1.00 92.25 193 GLY A CA 1
ATOM 1537 C C . GLY A 1 193 ? 2.698 -3.350 4.240 1.00 92.25 193 GLY A C 1
ATOM 1538 O O . GLY A 1 193 ? 2.284 -2.456 4.968 1.00 92.25 193 GLY A O 1
ATOM 1539 N N . SER A 1 194 ? 1.986 -4.455 4.022 1.00 93.31 194 SER A N 1
ATOM 1540 C CA . SER A 1 194 ? 0.624 -4.631 4.523 1.00 93.31 194 SER A CA 1
ATOM 1541 C C . SER A 1 194 ? 0.537 -4.664 6.053 1.00 93.31 194 SER A C 1
ATOM 1543 O O . SER A 1 194 ? -0.377 -4.050 6.612 1.00 93.31 194 SER A O 1
ATOM 1545 N N . LEU A 1 195 ? 1.518 -5.304 6.706 1.00 92.19 195 LEU A N 1
ATOM 1546 C CA . LEU A 1 195 ? 1.704 -5.300 8.156 1.00 92.19 195 LEU A CA 1
ATOM 1547 C C . LEU A 1 195 ? 1.979 -3.884 8.657 1.00 92.19 195 LEU A C 1
ATOM 1549 O O . LEU A 1 195 ? 1.336 -3.437 9.601 1.00 92.19 195 LEU A O 1
ATOM 1553 N N . LEU A 1 196 ? 2.884 -3.152 8.005 1.00 93.69 196 LEU A N 1
ATOM 1554 C CA . LEU A 1 196 ? 3.170 -1.773 8.381 1.00 93.69 196 LEU A CA 1
ATOM 1555 C C . LEU A 1 196 ? 1.925 -0.893 8.275 1.00 93.69 196 LEU A C 1
ATOM 1557 O O . LEU A 1 196 ? 1.571 -0.217 9.234 1.00 93.69 196 LEU A O 1
ATOM 1561 N N . PHE A 1 197 ? 1.255 -0.878 7.127 1.00 95.81 197 PHE A N 1
ATOM 1562 C CA . PHE A 1 197 ? 0.131 0.029 6.900 1.00 95.81 197 PHE A CA 1
ATOM 1563 C C . PHE A 1 197 ? -1.032 -0.280 7.848 1.00 95.81 197 PHE A C 1
ATOM 1565 O O . PHE A 1 197 ? -1.632 0.627 8.424 1.00 95.81 197 PHE A O 1
ATOM 1572 N N . GLY A 1 198 ? -1.311 -1.569 8.075 1.00 94.88 198 GLY A N 1
ATOM 1573 C CA . GLY A 1 198 ? -2.316 -1.989 9.046 1.00 94.88 198 GLY A CA 1
ATOM 1574 C C . GLY A 1 198 ? -1.942 -1.615 10.484 1.00 94.88 198 GLY A C 1
ATOM 1575 O O . GLY A 1 198 ? -2.811 -1.191 11.243 1.00 94.88 198 GLY A O 1
ATOM 1576 N N . PHE A 1 199 ? -0.661 -1.705 10.848 1.00 91.88 199 PHE A N 1
ATOM 1577 C CA . PHE A 1 199 ? -0.152 -1.292 12.156 1.00 91.88 199 PHE A CA 1
ATOM 1578 C C . PHE A 1 199 ? -0.246 0.225 12.362 1.00 91.88 199 PHE A C 1
ATOM 1580 O O . PHE A 1 199 ? -0.642 0.704 13.426 1.00 91.88 199 PHE A O 1
ATOM 1587 N N . LEU A 1 200 ? 0.072 1.000 11.327 1.00 92.94 200 LEU A N 1
ATOM 1588 C CA . LEU A 1 200 ? -0.066 2.452 11.340 1.00 92.94 200 LEU A CA 1
ATOM 1589 C C . LEU A 1 200 ? -1.530 2.875 11.521 1.00 92.94 200 LEU A C 1
ATOM 1591 O O . LEU A 1 200 ? -1.817 3.778 12.306 1.00 92.94 200 LEU A O 1
ATOM 1595 N N . TYR A 1 201 ? -2.466 2.193 10.859 1.00 94.69 201 TYR A N 1
ATOM 1596 C CA . TYR A 1 201 ? -3.894 2.433 11.070 1.00 94.69 201 TYR A CA 1
ATOM 1597 C C . TYR A 1 201 ? -4.347 2.000 12.470 1.00 94.69 201 TYR A C 1
ATOM 1599 O O . TYR A 1 201 ? -5.066 2.737 13.135 1.00 94.69 201 TYR A O 1
ATOM 1607 N N . LEU A 1 202 ? -3.881 0.844 12.954 1.00 91.25 202 LEU A N 1
ATOM 1608 C CA . LEU A 1 202 ? -4.192 0.329 14.292 1.00 91.25 202 LEU A CA 1
ATOM 1609 C C . LEU A 1 202 ? -3.794 1.312 15.404 1.00 91.25 202 LEU A C 1
ATOM 1611 O O . LEU A 1 202 ? -4.512 1.449 16.389 1.00 91.25 202 LEU A O 1
ATOM 1615 N N . THR A 1 203 ? -2.658 1.990 15.244 1.00 88.50 203 THR A N 1
ATOM 1616 C CA . THR A 1 203 ? -2.105 2.909 16.253 1.00 88.50 203 THR A CA 1
ATOM 1617 C C . THR A 1 203 ? -2.678 4.314 16.175 1.00 88.50 203 THR A C 1
ATOM 1619 O O . THR A 1 203 ? -2.836 4.971 17.199 1.00 88.50 203 THR A O 1
ATOM 1622 N N . THR A 1 204 ? -2.995 4.789 14.972 1.00 90.94 204 THR A N 1
ATOM 1623 C CA . THR A 1 204 ? -3.413 6.183 14.770 1.00 90.94 204 THR A CA 1
ATOM 1624 C C . THR A 1 204 ? -4.907 6.351 14.524 1.00 90.94 204 THR A C 1
ATOM 1626 O O . THR A 1 204 ? -5.406 7.469 14.608 1.00 90.94 204 THR A O 1
ATOM 1629 N N . GLY A 1 205 ? -5.616 5.279 14.163 1.00 92.25 205 GLY A N 1
ATOM 1630 C CA . GLY A 1 205 ? -6.982 5.340 13.640 1.00 92.25 205 GLY A CA 1
ATOM 1631 C C . GLY A 1 205 ? -7.095 6.057 12.289 1.00 92.25 205 GLY A C 1
ATOM 1632 O O . GLY A 1 205 ? -8.204 6.243 11.794 1.00 92.25 205 GLY A O 1
ATOM 1633 N N . SER A 1 206 ? -5.973 6.467 11.684 1.00 94.69 206 SER A N 1
ATOM 1634 C CA . SER A 1 206 ? -5.941 7.248 10.452 1.00 94.69 206 SER A CA 1
ATOM 1635 C C . SER A 1 206 ? -5.294 6.483 9.305 1.00 94.69 206 SER A C 1
ATOM 1637 O O . SER A 1 206 ? -4.315 5.760 9.485 1.00 94.69 206 SER A O 1
ATOM 1639 N N . ILE A 1 207 ? -5.812 6.686 8.093 1.00 96.88 207 ILE A N 1
ATOM 1640 C CA . ILE A 1 207 ? -5.213 6.136 6.871 1.00 96.88 207 ILE A CA 1
ATOM 1641 C C . ILE A 1 207 ? -4.065 6.999 6.332 1.00 96.88 207 ILE A C 1
ATOM 1643 O O . ILE A 1 207 ? -3.284 6.521 5.519 1.00 96.88 207 ILE A O 1
ATOM 1647 N N . ILE A 1 208 ? -3.909 8.250 6.785 1.00 96.44 208 ILE A N 1
ATOM 1648 C CA . ILE A 1 208 ? -2.885 9.184 6.275 1.00 96.44 208 ILE A CA 1
ATOM 1649 C C . ILE A 1 208 ? -1.450 8.644 6.440 1.00 96.44 208 ILE A C 1
ATOM 1651 O O . ILE A 1 208 ? -0.677 8.725 5.474 1.00 96.44 208 ILE A O 1
ATOM 1655 N N . PRO A 1 209 ? -1.059 8.068 7.597 1.00 95.00 209 PRO A N 1
ATOM 1656 C CA . PRO A 1 209 ? 0.267 7.474 7.732 1.00 95.00 209 PRO A CA 1
ATOM 1657 C C . PRO A 1 209 ? 0.467 6.286 6.781 1.00 95.00 209 PRO A C 1
ATOM 1659 O O . PRO A 1 209 ? 1.528 6.174 6.168 1.00 95.00 209 PRO A O 1
ATOM 1662 N N . GLY A 1 210 ? -0.562 5.444 6.611 1.00 96.50 210 GLY A N 1
ATOM 1663 C CA . GLY A 1 210 ? -0.567 4.333 5.655 1.00 96.50 210 GLY A CA 1
ATOM 1664 C C . GLY A 1 210 ? -0.384 4.816 4.218 1.00 96.50 210 GLY A C 1
ATOM 1665 O O . GLY A 1 210 ? 0.516 4.345 3.532 1.00 96.50 210 GLY A O 1
ATOM 1666 N N . ILE A 1 211 ? -1.142 5.835 3.796 1.00 97.50 211 ILE A N 1
ATOM 1667 C CA . ILE A 1 211 ? -1.046 6.449 2.459 1.00 97.50 211 ILE A CA 1
ATOM 1668 C C . ILE A 1 211 ? 0.366 6.970 2.208 1.00 97.50 211 ILE A C 1
ATOM 1670 O O . ILE A 1 211 ? 0.932 6.743 1.141 1.00 97.50 211 ILE A O 1
ATOM 1674 N N . THR A 1 212 ? 0.943 7.654 3.196 1.00 96.44 212 THR A N 1
ATOM 1675 C CA . THR A 1 212 ? 2.291 8.219 3.093 1.00 96.44 212 THR A CA 1
ATOM 1676 C C . THR A 1 212 ? 3.333 7.114 2.944 1.00 96.44 212 THR A C 1
ATOM 1678 O O . THR A 1 212 ? 4.137 7.150 2.014 1.00 96.44 212 THR A O 1
ATOM 1681 N N . ALA A 1 213 ? 3.301 6.106 3.821 1.00 96.06 213 ALA A N 1
ATOM 1682 C CA . ALA A 1 213 ? 4.246 4.996 3.776 1.00 96.06 213 ALA A CA 1
ATOM 1683 C C . ALA A 1 213 ? 4.112 4.176 2.483 1.00 96.06 213 ALA A C 1
ATOM 1685 O O . ALA A 1 213 ? 5.113 3.813 1.868 1.00 96.06 213 ALA A O 1
ATOM 1686 N N . HIS A 1 214 ? 2.879 3.930 2.042 1.00 97.31 214 HIS A N 1
ATOM 1687 C CA . HIS A 1 214 ? 2.569 3.189 0.826 1.00 97.31 214 HIS A CA 1
ATOM 1688 C C . HIS A 1 214 ? 3.040 3.941 -0.425 1.00 97.31 214 HIS A C 1
ATOM 1690 O O . HIS A 1 214 ? 3.760 3.374 -1.250 1.00 97.31 214 HIS A O 1
ATOM 1696 N N . LEU A 1 215 ? 2.727 5.236 -0.538 1.00 97.06 215 LEU A N 1
ATOM 1697 C CA . LEU A 1 215 ? 3.210 6.084 -1.629 1.00 97.06 215 LEU A CA 1
ATOM 1698 C C . LEU A 1 215 ? 4.739 6.041 -1.728 1.00 97.06 215 LEU A C 1
ATOM 1700 O O . LEU A 1 215 ? 5.278 5.779 -2.802 1.00 97.06 215 LEU A O 1
ATOM 1704 N N . LEU A 1 216 ? 5.437 6.256 -0.610 1.00 95.81 216 LEU A N 1
ATOM 1705 C CA . LEU A 1 216 ? 6.900 6.253 -0.573 1.00 95.81 216 LEU A CA 1
ATOM 1706 C C . LEU A 1 216 ? 7.481 4.895 -0.952 1.00 95.81 216 LEU A C 1
ATOM 1708 O O . LEU A 1 216 ? 8.416 4.840 -1.747 1.00 95.81 216 LEU A O 1
ATOM 1712 N N . ARG A 1 217 ? 6.90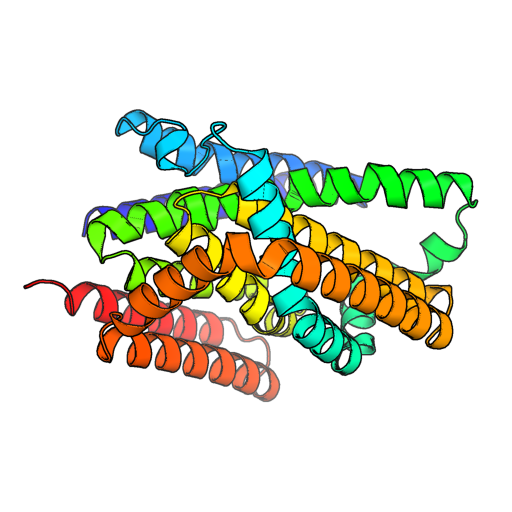1 3.804 -0.445 1.00 94.94 217 ARG A N 1
ATOM 1713 C CA . ARG A 1 217 ? 7.322 2.442 -0.779 1.00 94.94 217 ARG A CA 1
ATOM 1714 C C . ARG A 1 217 ? 7.238 2.173 -2.278 1.00 94.94 217 ARG A C 1
ATOM 1716 O O . ARG A 1 217 ? 8.204 1.693 -2.869 1.00 94.94 217 ARG A O 1
ATOM 1723 N N . ASN A 1 218 ? 6.120 2.526 -2.903 1.00 93.56 218 ASN A N 1
ATOM 1724 C CA . ASN A 1 218 ? 5.924 2.319 -4.335 1.00 93.56 218 ASN A CA 1
ATOM 1725 C C . ASN A 1 218 ? 6.838 3.228 -5.173 1.00 93.56 218 ASN A C 1
ATOM 1727 O O . ASN A 1 218 ? 7.412 2.772 -6.165 1.00 93.56 218 ASN A O 1
ATOM 1731 N N . LEU A 1 219 ? 7.031 4.485 -4.756 1.00 94.06 219 LEU A N 1
ATOM 1732 C CA . LEU A 1 219 ? 7.947 5.418 -5.414 1.00 94.06 219 LEU A CA 1
ATOM 1733 C C . LEU A 1 219 ? 9.394 4.942 -5.349 1.00 94.06 219 LEU A C 1
ATOM 1735 O O . LEU A 1 219 ? 10.047 4.821 -6.382 1.00 94.06 219 LEU A O 1
ATOM 1739 N N . VAL A 1 220 ? 9.886 4.625 -4.152 1.00 93.62 220 VAL A N 1
ATOM 1740 C CA . VAL A 1 220 ? 11.253 4.141 -3.952 1.00 93.62 220 VAL A CA 1
ATOM 1741 C C . VAL A 1 220 ? 11.468 2.827 -4.689 1.00 93.62 220 VAL A C 1
ATOM 1743 O O . VAL A 1 220 ? 12.456 2.704 -5.408 1.00 93.62 220 VAL A O 1
ATOM 1746 N N . GLY A 1 221 ? 10.524 1.886 -4.612 1.00 91.12 221 GLY A N 1
ATOM 1747 C CA . GLY A 1 221 ? 10.591 0.646 -5.383 1.00 91.12 221 GLY A CA 1
ATOM 1748 C C . GLY A 1 221 ? 10.682 0.892 -6.892 1.00 91.12 221 GLY A C 1
ATOM 1749 O O . GLY A 1 221 ? 11.461 0.234 -7.578 1.00 91.12 221 GLY A O 1
ATOM 1750 N N . SER A 1 222 ? 9.937 1.864 -7.418 1.00 89.00 222 SER A N 1
ATOM 1751 C CA . SER A 1 222 ? 9.968 2.223 -8.841 1.00 89.00 222 SER A CA 1
ATOM 1752 C C . SER A 1 222 ? 11.279 2.910 -9.242 1.00 89.00 222 SER A C 1
ATOM 1754 O O . SER A 1 222 ? 11.858 2.579 -10.276 1.00 89.00 222 SER A O 1
ATOM 1756 N N . TYR A 1 223 ? 11.799 3.824 -8.417 1.00 90.75 223 TYR A N 1
ATOM 1757 C CA . TYR A 1 223 ? 13.083 4.485 -8.673 1.00 90.75 223 TYR A CA 1
ATOM 1758 C C . TYR A 1 223 ? 14.265 3.520 -8.593 1.00 90.75 223 TYR A C 1
ATOM 1760 O O . TYR A 1 223 ? 15.187 3.619 -9.398 1.00 90.75 223 TYR A O 1
ATOM 1768 N N . LEU A 1 224 ? 14.235 2.569 -7.660 1.00 91.12 224 LEU A N 1
ATOM 1769 C CA . LEU A 1 224 ? 15.257 1.532 -7.541 1.00 91.12 224 LEU A CA 1
ATOM 1770 C C . LEU A 1 224 ? 15.246 0.583 -8.742 1.00 91.12 224 LEU A C 1
ATOM 1772 O O . LEU A 1 224 ? 16.314 0.273 -9.267 1.00 91.12 224 LEU A O 1
ATOM 1776 N N . GLN A 1 225 ? 14.062 0.186 -9.224 1.00 87.81 225 GLN A N 1
ATOM 1777 C CA . GLN A 1 225 ? 13.930 -0.555 -10.483 1.00 87.81 225 GLN A CA 1
ATOM 1778 C C . GLN A 1 225 ? 14.523 0.236 -11.644 1.00 87.81 225 GLN A C 1
ATOM 1780 O O . GLN A 1 225 ? 15.373 -0.277 -12.368 1.00 87.81 225 GLN A O 1
ATOM 1785 N N . PHE A 1 226 ? 14.135 1.504 -11.791 1.00 86.69 226 PHE A N 1
ATOM 1786 C CA . PHE A 1 226 ? 14.670 2.362 -12.842 1.00 86.69 226 PHE A CA 1
ATOM 1787 C C . PHE A 1 226 ? 16.201 2.459 -12.774 1.00 86.69 226 PHE A C 1
ATOM 1789 O O . PHE A 1 226 ? 16.868 2.226 -13.782 1.00 86.69 226 PHE A O 1
ATOM 1796 N N . ALA A 1 227 ? 16.763 2.738 -11.594 1.00 89.19 227 ALA A N 1
ATOM 1797 C CA . ALA A 1 227 ? 18.205 2.835 -11.393 1.00 89.19 227 ALA A CA 1
ATOM 1798 C C . ALA A 1 227 ? 18.918 1.523 -11.743 1.00 89.19 227 ALA A C 1
ATOM 1800 O O . ALA A 1 227 ? 19.900 1.547 -12.478 1.00 89.19 227 ALA A O 1
ATOM 1801 N N . HIS A 1 228 ? 18.403 0.381 -11.284 1.00 88.94 228 HIS A N 1
ATOM 1802 C CA . HIS A 1 228 ? 19.002 -0.921 -11.564 1.00 88.94 228 HIS A CA 1
ATOM 1803 C C . HIS A 1 228 ? 18.981 -1.257 -13.062 1.00 88.94 228 HIS A C 1
ATOM 1805 O O . HIS A 1 228 ? 20.024 -1.558 -13.638 1.00 88.94 228 HIS A O 1
ATOM 1811 N N . PHE A 1 229 ? 17.813 -1.171 -13.705 1.00 84.88 229 PHE A N 1
ATOM 1812 C CA . PHE A 1 229 ? 17.640 -1.623 -15.089 1.00 84.88 229 PHE A CA 1
ATOM 1813 C C . PHE A 1 229 ? 18.140 -0.628 -16.139 1.00 84.88 229 PHE A C 1
ATOM 1815 O O . PHE A 1 229 ? 18.453 -1.037 -17.254 1.00 84.88 229 PHE A O 1
ATOM 1822 N N . THR A 1 230 ? 18.235 0.661 -15.799 1.00 83.12 230 THR A N 1
ATOM 1823 C CA . THR A 1 230 ? 18.683 1.707 -16.736 1.00 83.12 230 THR A CA 1
ATOM 1824 C C . THR A 1 230 ? 20.141 2.093 -16.526 1.00 83.12 230 THR A C 1
ATOM 1826 O O . THR A 1 230 ? 20.865 2.311 -17.493 1.00 83.12 230 THR A O 1
ATOM 1829 N N . LEU A 1 231 ? 20.574 2.207 -15.268 1.00 85.94 231 LEU A N 1
ATOM 1830 C CA . LEU A 1 231 ? 21.886 2.750 -14.896 1.00 85.94 231 LEU A CA 1
ATOM 1831 C C . LEU A 1 231 ? 22.825 1.683 -14.303 1.00 85.94 231 LEU A C 1
ATOM 1833 O O . LEU A 1 231 ? 24.001 1.959 -14.065 1.00 85.94 231 LEU A O 1
ATOM 1837 N N . GLY A 1 232 ? 22.327 0.464 -14.082 1.00 88.31 232 GLY A N 1
ATOM 1838 C CA . GLY A 1 232 ? 23.090 -0.676 -13.587 1.00 88.31 232 GLY A CA 1
ATOM 1839 C C . GLY A 1 232 ? 23.143 -0.797 -12.060 1.00 88.31 232 GLY A C 1
ATOM 1840 O O . GLY A 1 232 ? 22.711 0.072 -11.298 1.00 88.31 232 GLY A O 1
ATOM 1841 N N . ALA A 1 233 ? 23.725 -1.906 -11.594 1.00 89.69 233 ALA A N 1
ATOM 1842 C CA . ALA A 1 233 ? 23.767 -2.267 -10.175 1.00 89.69 233 ALA A CA 1
ATOM 1843 C C . ALA A 1 233 ? 24.487 -1.232 -9.288 1.00 89.69 233 ALA A C 1
ATOM 1845 O O . ALA A 1 233 ? 24.075 -1.008 -8.152 1.00 89.69 233 ALA A O 1
ATOM 1846 N N . GLY A 1 234 ? 25.526 -0.559 -9.798 1.00 92.50 234 GLY A N 1
ATOM 1847 C CA . GLY A 1 234 ? 26.235 0.487 -9.052 1.00 92.50 234 GLY A CA 1
ATOM 1848 C C . GLY A 1 234 ? 25.349 1.697 -8.736 1.00 92.50 234 GLY A C 1
ATOM 1849 O O . GLY A 1 234 ? 25.336 2.174 -7.603 1.00 92.50 234 GLY A O 1
ATOM 1850 N N . ALA A 1 235 ? 24.550 2.148 -9.710 1.00 89.88 235 ALA A N 1
ATOM 1851 C CA . ALA A 1 235 ? 23.593 3.235 -9.515 1.00 89.88 235 ALA A CA 1
ATOM 1852 C C . ALA A 1 235 ? 22.474 2.841 -8.542 1.00 89.88 235 ALA A C 1
ATOM 1854 O O . ALA A 1 235 ? 22.090 3.644 -7.693 1.00 89.88 235 ALA A O 1
ATOM 1855 N N . PHE A 1 236 ? 22.003 1.591 -8.616 1.00 90.81 236 PHE A N 1
ATOM 1856 C CA . PHE A 1 236 ? 21.075 1.036 -7.631 1.00 90.81 236 PHE A CA 1
ATOM 1857 C C . PHE A 1 236 ? 21.649 1.102 -6.208 1.00 90.81 236 PHE A C 1
ATOM 1859 O O . PHE A 1 236 ? 20.994 1.647 -5.325 1.00 90.81 236 PHE A O 1
ATOM 1866 N N . LEU A 1 237 ? 22.867 0.593 -5.983 1.00 91.94 237 LEU A N 1
ATOM 1867 C CA . LEU A 1 237 ? 23.489 0.582 -4.654 1.00 91.94 237 LEU A CA 1
ATOM 1868 C C . LEU A 1 237 ? 23.714 2.002 -4.123 1.00 91.94 237 LEU A C 1
ATOM 1870 O O . LEU A 1 237 ? 23.450 2.265 -2.950 1.00 91.94 237 LEU A O 1
ATOM 1874 N N . GLY A 1 238 ? 24.142 2.926 -4.989 1.00 93.19 238 GLY A N 1
ATOM 1875 C CA . GLY A 1 238 ? 24.285 4.339 -4.643 1.00 93.19 238 GLY A CA 1
ATOM 1876 C C . GLY A 1 238 ? 22.956 4.966 -4.215 1.00 93.19 238 GLY A C 1
ATOM 1877 O O . GLY A 1 238 ? 22.875 5.566 -3.143 1.00 93.19 238 GLY A O 1
ATOM 1878 N N . LEU A 1 239 ? 21.895 4.777 -5.006 1.00 92.81 239 LEU A N 1
ATOM 1879 C CA . LEU A 1 239 ? 20.565 5.299 -4.693 1.00 92.81 239 LEU A CA 1
ATOM 1880 C C . LEU A 1 239 ? 19.989 4.666 -3.418 1.00 92.81 239 LEU A C 1
ATOM 1882 O O . LEU A 1 239 ? 19.508 5.387 -2.546 1.00 92.81 239 LEU A O 1
ATOM 1886 N N . ALA A 1 240 ? 20.078 3.343 -3.273 1.00 91.81 240 ALA A N 1
ATOM 1887 C CA . ALA A 1 240 ? 19.638 2.627 -2.079 1.00 91.81 240 ALA A CA 1
ATOM 1888 C C . ALA A 1 240 ? 20.370 3.124 -0.823 1.00 91.81 240 ALA A C 1
ATOM 1890 O O . ALA A 1 240 ? 19.729 3.376 0.196 1.00 91.81 240 ALA A O 1
ATOM 1891 N N . GLY A 1 241 ? 21.688 3.337 -0.908 1.00 91.81 241 GLY A N 1
ATOM 1892 C CA . GLY A 1 241 ? 22.494 3.889 0.180 1.00 91.81 241 GLY A CA 1
ATOM 1893 C C . GLY A 1 241 ? 22.067 5.303 0.581 1.00 91.81 241 GLY A C 1
ATOM 1894 O O . GLY A 1 241 ? 21.901 5.576 1.769 1.00 91.81 241 GLY A O 1
ATOM 1895 N N . VAL A 1 242 ? 21.816 6.185 -0.393 1.00 92.25 242 VAL A N 1
ATOM 1896 C CA . VAL A 1 242 ? 21.316 7.549 -0.134 1.00 92.25 242 VAL A CA 1
ATOM 1897 C C . VAL A 1 242 ? 19.939 7.513 0.529 1.00 92.25 242 VAL A C 1
ATOM 1899 O O . VAL A 1 242 ? 19.735 8.171 1.549 1.00 92.25 242 VAL A O 1
ATOM 1902 N N . ILE A 1 243 ? 19.002 6.726 -0.005 1.00 92.56 243 ILE A N 1
ATOM 1903 C CA . ILE A 1 243 ? 17.646 6.616 0.550 1.00 92.56 243 ILE A CA 1
ATOM 1904 C C . ILE A 1 243 ? 17.699 6.050 1.972 1.00 92.56 243 ILE A C 1
ATOM 1906 O O . ILE A 1 243 ? 17.021 6.571 2.858 1.00 92.56 243 ILE A O 1
ATOM 1910 N N . LEU A 1 244 ? 18.530 5.035 2.221 1.00 90.81 244 LEU A N 1
ATOM 1911 C CA . LEU A 1 244 ? 18.711 4.459 3.551 1.00 90.81 244 LEU A CA 1
ATOM 1912 C C . LEU A 1 244 ? 19.305 5.475 4.534 1.00 90.81 244 LEU A C 1
ATOM 1914 O O . LEU A 1 244 ? 18.822 5.576 5.663 1.00 90.81 244 LEU A O 1
ATOM 1918 N N . ALA A 1 245 ? 20.300 6.261 4.115 1.00 88.31 245 ALA A N 1
ATOM 1919 C CA . ALA A 1 245 ? 20.905 7.302 4.942 1.00 88.31 245 ALA A CA 1
ATOM 1920 C C . ALA A 1 245 ? 19.895 8.403 5.307 1.00 88.31 245 ALA A C 1
ATOM 1922 O O . ALA A 1 245 ? 19.756 8.747 6.482 1.00 88.31 245 ALA A O 1
ATOM 1923 N N . VAL A 1 246 ? 19.134 8.903 4.326 1.00 87.19 246 VAL A N 1
ATOM 1924 C CA . VAL A 1 246 ? 18.082 9.912 4.543 1.00 87.19 246 VAL A CA 1
ATOM 1925 C C . VAL A 1 246 ? 16.988 9.368 5.464 1.00 87.19 246 VAL A C 1
ATOM 1927 O O . VAL A 1 246 ? 16.597 10.035 6.422 1.00 87.19 246 VAL A O 1
ATOM 1930 N N . SER A 1 247 ? 16.538 8.134 5.227 1.00 87.69 247 SER A N 1
ATOM 1931 C CA . SER A 1 247 ? 15.489 7.482 6.022 1.00 87.69 247 SER A CA 1
ATOM 1932 C C . SER A 1 247 ? 15.930 7.245 7.468 1.00 87.69 247 SER A C 1
ATOM 1934 O O . SER A 1 247 ? 15.161 7.499 8.399 1.00 87.69 247 SER A O 1
ATOM 1936 N N . SER A 1 248 ? 17.187 6.832 7.667 1.00 85.00 248 SER A N 1
ATOM 1937 C CA . SER A 1 248 ? 17.794 6.632 8.990 1.00 85.00 248 SER A CA 1
ATOM 1938 C C . SER A 1 248 ? 17.978 7.952 9.743 1.00 85.00 248 SER A C 1
ATOM 1940 O O . SER A 1 248 ? 17.702 8.024 10.941 1.00 85.00 248 SER A O 1
ATOM 1942 N N . GLY A 1 249 ? 18.390 9.016 9.044 1.00 82.62 249 GLY A N 1
ATOM 1943 C CA . GLY A 1 249 ? 18.477 10.365 9.605 1.00 82.62 249 GLY A CA 1
ATOM 1944 C C . GLY A 1 249 ? 17.108 10.901 10.029 1.00 82.62 249 GLY A C 1
ATOM 1945 O O . GLY A 1 249 ? 16.946 11.363 11.157 1.00 82.62 249 GLY A O 1
ATOM 1946 N N . GLY A 1 250 ? 16.094 10.762 9.169 1.00 79.88 250 GLY A N 1
ATOM 1947 C CA . GLY A 1 250 ? 14.713 11.143 9.477 1.00 79.88 250 GLY A CA 1
ATOM 1948 C C . GLY A 1 250 ? 14.155 10.396 10.687 1.00 79.88 250 GLY A C 1
ATOM 1949 O O . GLY A 1 250 ? 13.582 11.023 11.579 1.00 79.88 250 GLY A O 1
ATOM 1950 N N . TRP A 1 251 ? 14.391 9.084 10.776 1.00 82.56 251 TRP A N 1
ATOM 1951 C CA . TRP A 1 251 ? 14.062 8.287 11.960 1.00 82.56 251 TRP A CA 1
ATOM 1952 C C . TRP A 1 251 ? 14.746 8.827 13.222 1.00 82.56 251 TRP A C 1
ATOM 1954 O O . TRP A 1 251 ? 14.077 9.087 14.220 1.00 82.56 251 TRP A O 1
ATOM 1964 N N . PHE A 1 252 ? 16.064 9.048 13.185 1.00 83.88 252 PHE A N 1
ATOM 1965 C CA . PHE A 1 252 ? 16.823 9.552 14.334 1.00 83.88 252 PHE A CA 1
ATOM 1966 C C . PHE A 1 252 ? 16.242 10.864 14.879 1.00 83.88 252 PHE A C 1
ATOM 1968 O O . PHE A 1 252 ? 16.119 11.021 16.094 1.00 83.88 252 PHE A O 1
ATOM 1975 N N . LEU A 1 253 ? 15.852 11.778 13.987 1.00 79.25 253 LEU A N 1
ATOM 1976 C CA . LEU A 1 253 ? 15.311 13.091 14.345 1.00 79.25 253 LEU A CA 1
ATOM 1977 C C . LEU A 1 253 ? 13.893 13.023 14.927 1.00 79.25 253 LEU A C 1
ATOM 1979 O O . LEU A 1 253 ? 13.522 13.859 15.747 1.00 79.25 253 LEU A O 1
ATOM 1983 N N . THR A 1 254 ? 13.097 12.033 14.525 1.00 79.94 254 THR A N 1
ATOM 1984 C CA . THR A 1 254 ? 11.661 11.959 14.846 1.00 79.94 254 THR A CA 1
ATOM 1985 C C . THR A 1 254 ? 11.302 10.878 15.870 1.00 79.94 254 THR A C 1
ATOM 1987 O O . THR A 1 254 ? 10.195 10.899 16.416 1.00 79.94 254 THR A O 1
ATOM 1990 N N . ARG A 1 255 ? 12.230 9.967 16.203 1.00 77.62 255 ARG A N 1
ATOM 1991 C CA . ARG A 1 255 ? 11.980 8.782 17.050 1.00 77.62 255 ARG A CA 1
ATOM 1992 C C . ARG A 1 255 ? 11.312 9.083 18.393 1.00 77.62 255 ARG A C 1
ATOM 1994 O O . ARG A 1 255 ? 10.492 8.295 18.851 1.00 77.62 255 ARG A O 1
ATOM 2001 N N . HIS A 1 256 ? 11.628 10.217 19.023 1.00 77.94 256 HIS A N 1
ATOM 2002 C CA . HIS A 1 256 ? 11.082 10.571 20.337 1.00 77.94 256 HIS A CA 1
ATOM 2003 C C . HIS A 1 256 ? 9.590 10.923 20.282 1.00 77.94 256 HIS A C 1
ATOM 2005 O O . HIS A 1 256 ? 8.870 10.656 21.237 1.00 77.94 256 HIS A O 1
ATOM 2011 N N . GLY A 1 257 ? 9.111 11.479 19.164 1.00 71.19 257 GLY A N 1
ATOM 2012 C CA . GLY A 1 257 ? 7.696 11.821 18.983 1.00 71.19 257 GLY A CA 1
ATOM 2013 C C . GLY A 1 257 ? 6.820 10.641 18.550 1.00 71.19 257 GLY A C 1
ATOM 2014 O O . GLY A 1 257 ? 5.593 10.748 18.577 1.00 71.19 257 GLY A O 1
ATOM 2015 N N . ILE A 1 258 ? 7.440 9.532 18.127 1.00 73.81 258 ILE A N 1
ATOM 2016 C CA . ILE A 1 258 ? 6.760 8.393 17.490 1.00 73.81 258 ILE A CA 1
ATOM 2017 C C . ILE A 1 258 ? 6.887 7.109 18.322 1.00 73.81 258 ILE A C 1
ATOM 2019 O O . ILE A 1 258 ? 6.058 6.212 18.186 1.00 73.81 258 ILE A O 1
ATOM 2023 N N . SER A 1 259 ? 7.832 7.041 19.263 1.00 75.75 259 SER A N 1
ATOM 2024 C CA . SER A 1 259 ? 7.995 5.910 20.189 1.00 75.75 259 SER A CA 1
ATOM 2025 C C . SER A 1 259 ? 6.718 5.553 20.957 1.00 75.75 259 SER A C 1
ATOM 2027 O O . SER A 1 259 ? 6.445 4.374 21.153 1.00 75.75 259 SER A O 1
ATOM 2029 N N . GLN A 1 260 ? 5.902 6.545 21.333 1.00 79.06 260 GLN A N 1
ATOM 2030 C CA . GLN A 1 260 ? 4.609 6.315 21.987 1.00 79.06 260 GLN A CA 1
ATOM 2031 C C . GLN A 1 260 ? 3.630 5.542 21.092 1.00 79.06 260 GLN A C 1
ATOM 2033 O O . GLN A 1 260 ? 2.991 4.608 21.563 1.00 79.06 260 GLN A O 1
ATOM 2038 N N . HIS A 1 261 ? 3.554 5.881 19.802 1.00 75.69 261 HIS A N 1
ATOM 2039 C CA . HIS A 1 261 ? 2.703 5.173 18.835 1.00 75.69 261 HIS A CA 1
ATOM 2040 C C . HIS A 1 261 ? 3.189 3.743 18.610 1.00 75.69 261 HIS A C 1
ATOM 2042 O O . HIS A 1 261 ? 2.388 2.814 18.558 1.00 75.69 261 HIS A O 1
ATOM 2048 N N . LEU A 1 262 ? 4.509 3.549 18.545 1.00 74.88 262 LEU A N 1
ATOM 2049 C CA . LEU A 1 262 ? 5.095 2.213 18.433 1.00 74.88 262 LEU A CA 1
ATOM 2050 C C . LEU A 1 262 ? 4.794 1.353 19.664 1.00 74.88 262 LEU A C 1
ATOM 2052 O O . LEU A 1 262 ? 4.441 0.187 19.512 1.00 74.88 262 LEU A O 1
ATOM 2056 N N . ALA A 1 263 ? 4.887 1.928 20.866 1.00 80.19 263 ALA A N 1
ATOM 2057 C CA . ALA A 1 263 ? 4.562 1.239 22.111 1.00 80.19 263 ALA A CA 1
ATOM 2058 C C . ALA A 1 263 ? 3.073 0.867 22.184 1.00 80.19 263 ALA A C 1
ATOM 2060 O O . ALA A 1 263 ? 2.748 -0.286 22.449 1.00 80.19 263 ALA A O 1
ATOM 2061 N N . GLN A 1 264 ? 2.174 1.801 21.859 1.00 78.25 264 GLN A N 1
ATOM 2062 C CA . GLN A 1 264 ? 0.730 1.541 21.805 1.00 78.25 264 GLN A CA 1
ATOM 2063 C C . GLN A 1 264 ? 0.388 0.428 20.814 1.00 78.25 264 GLN A C 1
ATOM 2065 O O . GLN A 1 264 ? -0.419 -0.451 21.112 1.00 78.25 264 GLN A O 1
ATOM 2070 N N . GLY A 1 265 ? 1.030 0.433 19.647 1.00 73.69 265 GLY A N 1
ATOM 2071 C CA . GLY A 1 265 ? 0.848 -0.620 18.659 1.00 73.69 265 GLY A CA 1
ATOM 2072 C C . GLY A 1 265 ? 1.372 -1.964 19.137 1.00 73.69 265 GLY A C 1
ATOM 2073 O O . GLY A 1 265 ? 0.698 -2.974 18.961 1.00 73.69 265 GLY A O 1
ATOM 2074 N N . ALA A 1 266 ? 2.545 -1.988 19.772 1.00 76.88 266 ALA A N 1
ATOM 2075 C CA . ALA A 1 266 ? 3.104 -3.205 20.347 1.00 76.88 266 ALA A CA 1
ATOM 2076 C C . ALA A 1 266 ? 2.199 -3.778 21.448 1.00 76.88 266 ALA A C 1
ATOM 2078 O O . ALA A 1 266 ? 1.964 -4.982 21.473 1.00 76.88 266 ALA A O 1
ATOM 2079 N N . GLU A 1 267 ? 1.629 -2.932 22.309 1.00 81.44 267 GLU A N 1
ATOM 2080 C CA . GLU A 1 267 ? 0.654 -3.354 23.319 1.00 81.44 267 GLU A CA 1
ATOM 2081 C C . GLU A 1 267 ? -0.640 -3.883 22.695 1.00 81.44 267 GLU A C 1
ATOM 2083 O O . GLU A 1 267 ? -1.151 -4.913 23.131 1.00 81.44 267 GLU A O 1
ATOM 2088 N N . ALA A 1 268 ? -1.168 -3.216 21.665 1.00 74.12 268 ALA A N 1
ATOM 2089 C CA . ALA A 1 268 ? -2.351 -3.683 20.947 1.00 74.12 268 ALA A CA 1
ATOM 2090 C C . ALA A 1 268 ? -2.100 -5.048 20.286 1.00 74.12 268 ALA A C 1
ATOM 2092 O O . ALA A 1 268 ? -2.950 -5.933 20.360 1.00 74.12 268 ALA A O 1
ATOM 2093 N N . ILE A 1 269 ? -0.911 -5.236 19.704 1.00 72.06 269 ILE A N 1
ATOM 2094 C CA . ILE A 1 269 ? -0.468 -6.510 19.134 1.00 72.06 269 ILE A CA 1
ATOM 2095 C C . ILE A 1 269 ? -0.304 -7.587 20.219 1.00 72.06 269 ILE A C 1
ATOM 2097 O O . ILE A 1 269 ? -0.688 -8.737 20.013 1.00 72.06 269 ILE A O 1
ATOM 2101 N N . ALA A 1 270 ? 0.245 -7.240 21.382 1.00 77.56 270 ALA A N 1
ATOM 2102 C CA . ALA A 1 270 ? 0.439 -8.179 22.486 1.00 77.56 270 ALA A CA 1
ATOM 2103 C C . ALA A 1 270 ? -0.886 -8.668 23.094 1.00 77.56 270 ALA A C 1
ATOM 2105 O O . ALA A 1 270 ? -0.928 -9.734 23.700 1.00 77.56 270 ALA A O 1
ATOM 2106 N N . ARG A 1 271 ? -1.970 -7.902 22.922 1.00 76.31 271 ARG A N 1
ATOM 2107 C CA . ARG A 1 271 ? -3.328 -8.271 23.346 1.00 76.31 271 ARG A CA 1
ATOM 2108 C C . ARG A 1 271 ? -4.093 -9.091 22.305 1.00 76.31 271 ARG A C 1
ATOM 2110 O O . ARG A 1 271 ? -5.233 -9.460 22.574 1.00 76.31 271 ARG A O 1
ATOM 2117 N N . ILE A 1 272 ? -3.512 -9.358 21.131 1.00 71.62 272 ILE A N 1
ATOM 2118 C CA . ILE A 1 272 ? -4.122 -10.246 20.133 1.00 71.62 272 ILE A CA 1
ATOM 2119 C C . ILE A 1 272 ? -4.235 -11.651 20.756 1.00 71.62 272 ILE A C 1
ATOM 2121 O O . ILE A 1 272 ? -3.205 -12.191 21.173 1.00 71.62 272 ILE A O 1
ATOM 2125 N N . PRO A 1 273 ? -5.439 -12.257 20.806 1.00 75.38 273 PRO A N 1
ATOM 2126 C CA . PRO A 1 273 ? -5.611 -13.618 21.302 1.00 75.38 273 PRO A CA 1
ATOM 2127 C C . PRO A 1 273 ? -4.700 -14.603 20.563 1.00 75.38 273 PRO A C 1
ATOM 2129 O O . PRO A 1 273 ? -4.444 -14.464 19.361 1.00 75.38 273 PRO A O 1
ATOM 2132 N N . GLN A 1 274 ? -4.191 -15.609 21.273 1.00 75.62 274 GLN A N 1
ATOM 2133 C CA . GLN A 1 274 ? -3.275 -16.589 20.687 1.00 75.62 274 GLN A CA 1
ATOM 2134 C C . GLN A 1 274 ? -3.926 -17.325 19.505 1.00 75.62 274 GLN A C 1
ATOM 2136 O O . GLN A 1 274 ? -3.261 -17.638 18.519 1.00 75.62 274 GLN A O 1
ATOM 2141 N N . GLU A 1 275 ? -5.234 -17.548 19.571 1.00 68.94 275 GLU A N 1
ATOM 2142 C CA . GLU A 1 275 ? -6.045 -18.173 18.533 1.00 68.94 275 GLU A CA 1
ATOM 2143 C C . GLU A 1 275 ? -6.040 -17.349 17.239 1.00 68.94 275 GLU A C 1
ATOM 2145 O O . GLU A 1 275 ? -5.882 -17.905 16.150 1.00 68.94 275 GLU A O 1
ATOM 2150 N N . SER A 1 276 ? -6.121 -16.020 17.354 1.00 68.88 276 SER A N 1
ATOM 2151 C CA . SER A 1 276 ? -6.065 -15.098 16.218 1.00 68.88 276 SER A CA 1
ATOM 2152 C C . SER A 1 276 ? -4.696 -15.144 15.531 1.00 68.88 276 SER A C 1
ATOM 2154 O O . SER A 1 276 ? -4.602 -15.160 14.300 1.00 68.88 276 SER A O 1
ATOM 2156 N N . TRP A 1 277 ? -3.618 -15.253 16.312 1.00 71.19 277 TRP A N 1
ATOM 2157 C CA . TRP A 1 277 ? -2.271 -15.464 15.779 1.00 71.19 277 TRP A CA 1
ATOM 2158 C C . TRP A 1 277 ? -2.109 -16.815 15.091 1.00 71.19 277 TRP A C 1
ATOM 2160 O O . TRP A 1 277 ? -1.567 -16.877 13.988 1.00 71.19 277 TRP A O 1
ATOM 2170 N N . LEU A 1 278 ? -2.592 -17.892 15.710 1.00 68.69 278 LEU A N 1
ATOM 2171 C CA . LEU A 1 278 ? -2.543 -19.234 15.132 1.00 68.69 278 LEU A CA 1
ATOM 2172 C C . LEU A 1 278 ? -3.312 -19.303 13.814 1.00 68.69 278 LEU A C 1
ATOM 2174 O O . LEU A 1 278 ? -2.837 -19.914 12.860 1.00 68.69 278 LEU A O 1
ATOM 2178 N N . ALA A 1 279 ? -4.459 -18.640 13.727 1.00 64.06 279 ALA A N 1
ATOM 2179 C CA . ALA A 1 279 ? -5.240 -18.594 12.505 1.00 64.06 279 ALA A CA 1
ATOM 2180 C C . ALA A 1 279 ? -4.584 -17.717 11.421 1.00 64.06 279 ALA A C 1
ATOM 2182 O O . ALA A 1 279 ? -4.585 -18.108 10.253 1.00 64.06 279 ALA A O 1
ATOM 2183 N N . ALA A 1 280 ? -3.940 -16.598 11.775 1.00 67.19 280 ALA A N 1
ATOM 2184 C CA . ALA A 1 280 ? -3.145 -15.816 10.823 1.00 67.19 280 ALA A CA 1
ATOM 2185 C C . ALA A 1 280 ? -1.910 -16.580 10.319 1.00 67.19 280 ALA A C 1
ATOM 2187 O O . ALA A 1 280 ? -1.629 -16.575 9.120 1.00 67.19 280 ALA A O 1
ATOM 2188 N N . LEU A 1 281 ? -1.207 -17.293 11.202 1.00 71.12 281 LEU A N 1
ATOM 2189 C CA . LEU A 1 281 ? -0.093 -18.169 10.833 1.00 71.12 281 LEU A CA 1
ATOM 2190 C C . LEU A 1 281 ? -0.566 -19.353 9.989 1.00 71.12 281 LEU A C 1
ATOM 2192 O O . LEU A 1 281 ? 0.089 -19.698 9.010 1.00 71.12 281 LEU A O 1
ATOM 2196 N N . GLY A 1 282 ? -1.719 -19.939 10.313 1.00 67.94 282 GLY A N 1
ATOM 2197 C CA . GLY A 1 282 ? -2.364 -20.978 9.514 1.00 67.94 282 GLY A CA 1
ATOM 2198 C C . GLY A 1 282 ? -2.721 -20.475 8.119 1.00 67.94 282 GLY A C 1
ATOM 2199 O O . GLY A 1 282 ? -2.432 -21.143 7.129 1.00 67.94 282 GLY A O 1
ATOM 2200 N N . PHE A 1 283 ? -3.259 -19.260 8.013 1.00 65.25 283 PHE A N 1
ATOM 2201 C CA . PHE A 1 283 ? -3.523 -18.624 6.727 1.00 65.25 283 PHE A CA 1
ATOM 2202 C C . PHE A 1 283 ? -2.232 -18.379 5.941 1.00 65.25 283 PHE A C 1
ATOM 2204 O O . PHE A 1 283 ? -2.160 -18.696 4.756 1.00 65.25 283 PHE A O 1
ATOM 2211 N N . LEU A 1 284 ? -1.195 -17.849 6.592 1.00 66.00 284 LEU A N 1
ATOM 2212 C CA . LEU A 1 284 ? 0.107 -17.626 5.972 1.00 66.00 284 LEU A CA 1
ATOM 2213 C C . LEU A 1 284 ? 0.729 -18.948 5.497 1.00 66.00 284 LEU A C 1
ATOM 2215 O O . LEU A 1 284 ? 1.260 -19.015 4.392 1.00 66.00 284 LEU A O 1
ATOM 2219 N N . ALA A 1 285 ? 0.609 -20.015 6.285 1.00 69.00 285 ALA A N 1
ATOM 2220 C CA . ALA A 1 285 ? 1.049 -21.352 5.911 1.00 69.00 285 ALA A CA 1
ATOM 2221 C C . ALA A 1 285 ? 0.254 -21.900 4.718 1.00 69.00 285 ALA A C 1
ATOM 2223 O O . ALA A 1 285 ? 0.852 -22.482 3.818 1.00 69.00 285 ALA A O 1
ATOM 2224 N N . VAL A 1 286 ? -1.062 -21.665 4.651 1.00 66.75 286 VAL A N 1
ATOM 2225 C CA . VAL A 1 286 ? -1.884 -21.994 3.474 1.00 66.75 286 VAL A CA 1
ATOM 2226 C C . VAL A 1 286 ? -1.449 -21.177 2.261 1.00 66.75 286 VAL A C 1
ATOM 2228 O O . VAL A 1 286 ? -1.348 -21.732 1.175 1.00 66.75 286 VAL A O 1
ATOM 2231 N N . LEU A 1 287 ? -1.140 -19.890 2.423 1.00 63.34 287 LEU A N 1
ATOM 2232 C CA . LEU A 1 287 ? -0.671 -19.017 1.345 1.00 63.34 287 LEU A CA 1
ATOM 2233 C C . LEU A 1 287 ? 0.684 -19.480 0.792 1.00 63.34 287 LEU A C 1
ATOM 2235 O O . LEU A 1 287 ? 0.858 -19.605 -0.423 1.00 63.34 287 LEU A O 1
ATOM 2239 N N . ILE A 1 288 ? 1.642 -19.750 1.679 1.00 66.25 288 ILE A N 1
ATOM 2240 C CA . ILE A 1 288 ? 2.969 -20.262 1.326 1.00 66.25 288 ILE A CA 1
ATOM 2241 C C . ILE A 1 288 ? 2.825 -21.651 0.705 1.00 66.25 288 ILE A C 1
ATOM 2243 O O . ILE A 1 288 ? 3.333 -21.887 -0.387 1.00 66.25 288 ILE A O 1
ATOM 2247 N N . GLY A 1 289 ? 2.072 -22.544 1.346 1.00 67.56 289 GLY A N 1
ATOM 2248 C CA . GLY A 1 289 ? 1.795 -23.891 0.861 1.00 67.56 289 GLY A CA 1
ATOM 2249 C C . GLY A 1 289 ? 1.137 -23.879 -0.514 1.00 67.56 289 GLY A C 1
ATOM 2250 O O . GLY A 1 289 ? 1.566 -24.604 -1.399 1.00 67.56 289 GLY A O 1
ATOM 2251 N N . PHE A 1 290 ? 0.172 -22.995 -0.746 1.00 65.38 290 PHE A N 1
ATOM 2252 C CA . PHE A 1 290 ? -0.456 -22.783 -2.046 1.00 65.38 290 PHE A CA 1
ATOM 2253 C C . PHE A 1 290 ? 0.524 -22.270 -3.097 1.00 65.38 290 PHE A C 1
ATOM 2255 O O . PHE A 1 290 ? 0.515 -22.736 -4.235 1.00 65.38 290 PHE A O 1
ATOM 2262 N N . THR A 1 291 ? 1.375 -21.320 -2.721 1.00 62.56 291 THR A N 1
ATOM 2263 C CA . THR A 1 291 ? 2.395 -20.757 -3.606 1.00 62.56 291 THR A CA 1
ATOM 2264 C C . THR A 1 291 ? 3.393 -21.832 -4.036 1.00 62.56 291 THR A C 1
ATOM 2266 O O . THR A 1 291 ? 3.639 -22.002 -5.231 1.00 62.56 291 THR A O 1
ATOM 2269 N N . LEU A 1 292 ? 3.890 -22.618 -3.078 1.00 66.06 292 LEU A N 1
ATOM 2270 C CA . LEU A 1 292 ? 4.778 -23.757 -3.314 1.00 66.06 292 LEU A CA 1
ATOM 2271 C C . LEU A 1 292 ? 4.078 -24.855 -4.128 1.00 66.06 292 LEU A C 1
ATOM 2273 O O . LEU A 1 292 ? 4.634 -25.364 -5.097 1.00 66.06 292 LEU A O 1
ATOM 2277 N N . PHE A 1 293 ? 2.829 -25.181 -3.798 1.00 64.19 293 PHE A N 1
ATOM 2278 C CA . PHE A 1 293 ? 2.051 -26.211 -4.482 1.00 64.19 293 PHE A CA 1
ATOM 2279 C C . PHE A 1 293 ? 1.713 -25.822 -5.924 1.00 64.19 293 PHE A C 1
ATOM 2281 O O . PHE A 1 293 ? 1.828 -26.656 -6.815 1.00 64.19 293 PHE A O 1
ATOM 2288 N N . ARG A 1 294 ? 1.370 -24.556 -6.207 1.00 63.38 294 ARG A N 1
ATOM 2289 C CA . ARG A 1 294 ? 1.196 -24.059 -7.585 1.00 63.38 294 ARG A CA 1
ATOM 2290 C C . ARG A 1 294 ? 2.490 -24.168 -8.383 1.00 63.38 294 ARG A C 1
ATOM 2292 O O . ARG A 1 294 ? 2.429 -24.500 -9.563 1.00 63.38 294 ARG A O 1
ATOM 2299 N N . HIS A 1 295 ? 3.640 -23.900 -7.766 1.00 60.72 295 HIS A N 1
ATOM 2300 C CA . HIS A 1 295 ? 4.929 -24.057 -8.440 1.00 60.72 295 HIS A CA 1
ATOM 2301 C C . HIS A 1 295 ? 5.179 -25.516 -8.858 1.00 60.72 295 HIS A C 1
ATOM 2303 O O . HIS A 1 295 ? 5.716 -25.761 -9.932 1.00 60.72 295 HIS A O 1
ATOM 2309 N N . ILE A 1 296 ? 4.710 -26.475 -8.053 1.00 64.44 296 ILE A N 1
ATOM 2310 C CA . ILE A 1 296 ? 4.847 -27.915 -8.314 1.00 64.44 296 ILE A CA 1
ATOM 2311 C C . ILE A 1 296 ? 3.775 -28.439 -9.293 1.00 64.44 296 ILE A C 1
ATOM 2313 O O . ILE A 1 296 ? 4.070 -29.285 -10.132 1.00 64.44 296 ILE A O 1
ATOM 2317 N N . VAL A 1 297 ? 2.527 -27.965 -9.195 1.00 60.06 297 VAL A N 1
ATOM 2318 C CA . VAL A 1 297 ? 1.346 -28.588 -9.840 1.00 60.06 297 VAL A CA 1
ATOM 2319 C C . VAL A 1 297 ? 0.775 -27.763 -11.009 1.00 60.06 297 VAL A C 1
ATOM 2321 O O . VAL A 1 297 ? -0.055 -28.254 -11.779 1.00 60.06 297 VAL A O 1
ATOM 2324 N N . GLY A 1 298 ? 1.243 -26.528 -11.201 1.00 61.38 298 GLY A N 1
ATOM 2325 C CA . GLY A 1 298 ? 0.830 -25.638 -12.289 1.00 61.38 298 GLY A CA 1
ATOM 2326 C C . GLY A 1 298 ? -0.490 -24.890 -12.043 1.00 61.38 298 GLY A C 1
ATOM 2327 O O . GLY A 1 298 ? -1.074 -24.918 -10.959 1.00 61.38 298 GLY A O 1
ATOM 2328 N N . GLU A 1 299 ? -0.972 -24.173 -13.064 1.00 57.62 299 GLU A N 1
ATOM 2329 C CA . GLU A 1 299 ? -2.162 -23.307 -12.992 1.00 57.62 299 GLU A CA 1
ATOM 2330 C C . GLU A 1 299 ? -3.474 -24.071 -13.198 1.00 57.62 299 GLU A C 1
ATOM 2332 O O . GLU A 1 299 ? -4.147 -23.940 -14.221 1.00 57.62 299 GLU A O 1
ATOM 2337 N N . ARG A 1 300 ? -3.869 -24.896 -12.227 1.00 63.66 300 ARG A N 1
ATOM 2338 C CA . ARG A 1 300 ? -5.181 -25.553 -12.273 1.00 63.66 300 ARG A CA 1
ATOM 2339 C C . ARG A 1 300 ? -6.206 -24.796 -11.427 1.00 63.66 300 ARG A C 1
ATOM 2341 O O . ARG A 1 300 ? -6.002 -24.560 -10.240 1.00 63.66 300 ARG A O 1
ATOM 2348 N N . TRP A 1 301 ? -7.339 -24.454 -12.042 1.00 53.72 301 TRP A N 1
ATOM 2349 C CA . TRP A 1 301 ? -8.413 -23.644 -11.447 1.00 53.72 301 TRP A CA 1
ATOM 2350 C C . TRP A 1 301 ? -8.986 -24.220 -10.140 1.00 53.72 301 TRP A C 1
ATOM 2352 O O . TRP A 1 301 ? -9.409 -23.469 -9.266 1.00 53.72 301 TRP A O 1
ATOM 2362 N N . TRP A 1 302 ? -8.963 -25.542 -9.960 1.00 55.31 302 TRP A N 1
ATOM 2363 C CA . TRP A 1 302 ? -9.462 -26.191 -8.745 1.00 55.31 302 TRP A CA 1
ATOM 2364 C C . TRP A 1 302 ? -8.552 -25.970 -7.527 1.00 55.31 302 TRP A C 1
ATOM 2366 O O . TRP A 1 302 ? -9.036 -26.001 -6.400 1.00 55.31 302 TRP A O 1
ATOM 2376 N N . VAL A 1 303 ? -7.264 -25.660 -7.723 1.00 55.88 303 VAL A N 1
ATOM 2377 C CA . VAL A 1 303 ? -6.357 -25.291 -6.622 1.00 55.88 303 VAL A CA 1
ATOM 2378 C C . VAL A 1 303 ? -6.782 -23.945 -6.021 1.00 55.88 303 VAL A C 1
ATOM 2380 O O . VAL A 1 303 ? -6.794 -23.784 -4.803 1.00 55.88 303 VAL A O 1
ATOM 2383 N N . LEU A 1 304 ? -7.220 -23.001 -6.866 1.00 54.56 304 LEU A N 1
ATOM 2384 C CA . LEU A 1 304 ? -7.771 -21.713 -6.426 1.00 54.56 304 LEU A CA 1
ATOM 2385 C C . LEU A 1 304 ? -9.058 -21.903 -5.617 1.00 54.56 304 LEU A C 1
ATOM 2387 O O . LEU A 1 304 ? -9.250 -21.223 -4.613 1.00 54.56 304 LEU A O 1
ATOM 2391 N N . ALA A 1 305 ? -9.914 -22.847 -6.020 1.00 55.69 305 ALA A N 1
ATOM 2392 C CA . ALA A 1 305 ? -11.144 -23.165 -5.300 1.00 55.69 305 ALA A CA 1
ATOM 2393 C C . ALA A 1 305 ? -10.857 -23.757 -3.911 1.00 55.69 305 ALA A C 1
ATOM 2395 O O . ALA A 1 305 ? -11.448 -23.317 -2.931 1.00 55.69 305 ALA A O 1
ATOM 2396 N N . ILE A 1 306 ? -9.911 -24.696 -3.800 1.00 58.47 306 ILE A N 1
ATOM 2397 C CA . ILE A 1 306 ? -9.529 -25.303 -2.514 1.00 58.47 306 ILE A CA 1
ATOM 2398 C C . ILE A 1 306 ? -8.946 -24.255 -1.561 1.00 58.47 306 ILE A C 1
ATOM 2400 O O . ILE A 1 306 ? -9.280 -24.248 -0.380 1.00 58.47 306 ILE A O 1
ATOM 2404 N N . VAL A 1 307 ? -8.122 -23.333 -2.062 1.00 55.72 307 VAL A N 1
ATOM 2405 C CA . VAL A 1 307 ? -7.532 -22.275 -1.230 1.00 55.72 307 VAL A CA 1
ATOM 2406 C C . VAL A 1 307 ? -8.545 -21.213 -0.850 1.00 55.72 307 VAL A C 1
ATOM 2408 O O . VAL A 1 307 ? -8.552 -20.794 0.300 1.00 55.72 307 VAL A O 1
ATOM 2411 N N . ALA A 1 308 ? -9.440 -20.819 -1.755 1.00 55.69 308 ALA A N 1
ATOM 2412 C CA . ALA A 1 308 ? -10.546 -19.933 -1.413 1.00 55.69 308 ALA A CA 1
ATOM 2413 C C . ALA A 1 308 ? -11.449 -20.561 -0.339 1.00 55.69 308 ALA A C 1
ATOM 2415 O O . ALA A 1 308 ? -11.846 -19.876 0.598 1.00 55.69 308 ALA A O 1
ATOM 2416 N N . LEU A 1 309 ? -11.715 -21.869 -0.429 1.00 56.91 309 LEU A N 1
ATOM 2417 C CA . LEU A 1 309 ? -12.477 -22.613 0.573 1.00 56.91 309 LEU A CA 1
ATOM 2418 C C . LEU A 1 309 ? -11.716 -22.757 1.897 1.00 56.91 309 LEU A C 1
ATOM 2420 O O . LEU A 1 309 ? -12.327 -22.612 2.948 1.00 56.91 309 LEU A O 1
ATOM 2424 N N . GLY A 1 310 ? -10.399 -22.980 1.872 1.00 63.88 310 GLY A N 1
ATOM 2425 C CA . GLY A 1 310 ? -9.558 -23.036 3.073 1.00 63.88 310 GLY A CA 1
ATOM 2426 C C . GLY A 1 310 ? -9.430 -21.678 3.768 1.00 63.88 310 GLY A C 1
ATOM 2427 O O . GLY A 1 310 ? -9.600 -21.583 4.978 1.00 63.88 310 GLY A O 1
ATOM 2428 N N . ALA A 1 311 ? -9.216 -20.614 2.995 1.00 57.19 311 ALA A N 1
ATOM 2429 C CA . ALA A 1 311 ? -9.231 -19.225 3.445 1.00 57.19 311 ALA A CA 1
ATOM 2430 C C . ALA A 1 311 ? -10.582 -18.844 4.060 1.00 57.19 311 ALA A C 1
ATOM 2432 O O . ALA A 1 311 ? -10.627 -18.261 5.139 1.00 57.19 311 ALA A O 1
ATOM 2433 N N . LEU A 1 312 ? -11.682 -19.209 3.393 1.00 56.69 312 LEU A N 1
ATOM 2434 C CA . LEU A 1 312 ? -13.038 -18.981 3.882 1.00 56.69 312 LEU A CA 1
ATOM 2435 C C . LEU A 1 312 ? -13.318 -19.794 5.149 1.00 56.69 312 LEU A C 1
ATOM 2437 O O . LEU A 1 312 ? -13.891 -19.259 6.087 1.00 56.69 312 LEU A O 1
ATOM 2441 N N . ALA A 1 313 ? -12.892 -21.055 5.216 1.00 59.81 313 ALA A N 1
ATOM 2442 C CA . ALA A 1 313 ? -13.052 -21.893 6.401 1.00 59.81 313 ALA A CA 1
ATOM 2443 C C . ALA A 1 313 ? -12.258 -21.345 7.596 1.00 59.81 313 ALA A C 1
ATOM 2445 O O . ALA A 1 313 ? -12.805 -21.253 8.691 1.00 59.81 313 ALA A O 1
ATOM 2446 N N . LEU A 1 314 ? -11.008 -20.917 7.383 1.00 59.50 314 LEU A N 1
ATOM 2447 C CA . LEU A 1 314 ? -10.190 -20.259 8.405 1.00 59.50 314 LEU A CA 1
ATOM 2448 C C . LEU A 1 314 ? -10.801 -18.926 8.847 1.00 59.50 314 LEU A C 1
ATOM 2450 O O . LEU A 1 314 ? -10.838 -18.648 10.039 1.00 59.50 314 LEU A O 1
ATOM 2454 N N . PHE A 1 315 ? -11.338 -18.137 7.914 1.00 58.84 315 PHE A N 1
ATOM 2455 C CA . PHE A 1 315 ? -12.057 -16.900 8.220 1.00 58.84 315 PHE A CA 1
ATOM 2456 C C . PHE A 1 315 ? -13.329 -17.160 9.042 1.00 58.84 315 PHE A C 1
ATOM 2458 O O . PHE A 1 315 ? -13.582 -16.471 10.025 1.00 58.84 315 PHE A O 1
ATOM 2465 N N . LEU A 1 316 ? -14.118 -18.176 8.686 1.00 60.56 316 LEU A N 1
ATOM 2466 C CA . LEU A 1 316 ? -15.327 -18.557 9.423 1.00 60.56 316 LEU A CA 1
ATOM 2467 C C . LEU A 1 316 ? -15.009 -19.133 10.811 1.00 60.56 316 LEU A C 1
ATOM 2469 O O . LEU A 1 316 ? -15.771 -18.901 11.747 1.00 60.56 316 LEU A O 1
ATOM 2473 N N . LEU A 1 317 ? -13.887 -19.844 10.954 1.00 60.56 317 LEU A N 1
ATOM 2474 C CA . LEU A 1 317 ? -13.346 -20.252 12.252 1.00 60.56 317 LEU A CA 1
ATOM 2475 C C . LEU A 1 317 ? -12.959 -19.026 13.087 1.00 60.56 317 LEU A C 1
ATOM 2477 O O . LEU A 1 317 ? -13.353 -18.946 14.244 1.00 60.56 317 LEU A O 1
ATOM 2481 N N . PHE A 1 318 ? -12.286 -18.044 12.481 1.00 56.34 318 PHE A N 1
ATOM 2482 C CA . PHE A 1 318 ? -11.921 -16.774 13.117 1.00 56.34 318 PHE A CA 1
ATOM 2483 C C . PHE A 1 318 ? -13.140 -16.029 13.673 1.00 56.34 318 PHE A C 1
ATOM 2485 O O . PHE A 1 318 ? -13.129 -15.575 14.808 1.00 56.34 318 PHE A O 1
ATOM 2492 N N . VAL A 1 319 ? -14.218 -15.945 12.886 1.00 55.50 319 VAL A N 1
ATOM 2493 C CA . VAL A 1 319 ? -15.456 -15.248 13.272 1.00 55.50 319 VAL A CA 1
ATOM 2494 C C . VAL A 1 319 ? -16.203 -15.966 14.403 1.00 55.50 319 VAL A C 1
ATOM 2496 O O . VAL A 1 319 ? -16.917 -15.316 15.157 1.00 55.50 319 VAL A O 1
ATOM 2499 N N . ARG A 1 320 ? -16.054 -17.290 14.542 1.00 57.53 320 ARG A N 1
ATOM 2500 C CA . ARG A 1 320 ? -16.709 -18.070 15.608 1.00 57.53 320 ARG A CA 1
ATOM 2501 C C . ARG A 1 320 ? -15.988 -18.027 16.952 1.00 57.53 320 ARG A C 1
ATOM 2503 O O . ARG A 1 320 ? -16.631 -18.277 17.960 1.00 57.53 320 ARG A O 1
ATOM 2510 N N . LEU A 1 321 ? -14.682 -17.765 16.971 1.00 52.09 321 LEU A N 1
ATOM 2511 C CA . LEU A 1 321 ? -13.879 -17.800 18.201 1.00 52.09 321 LEU A CA 1
ATOM 2512 C C . LEU A 1 321 ? -14.049 -16.554 19.084 1.00 52.09 321 LEU A C 1
ATOM 2514 O O . LEU A 1 321 ? -13.565 -16.549 20.210 1.00 52.09 321 LEU A O 1
ATOM 2518 N N . GLU A 1 322 ? -14.738 -15.521 18.596 1.00 47.31 322 GLU A N 1
ATOM 2519 C CA . GLU A 1 322 ? -14.977 -14.273 19.333 1.00 47.31 322 GLU A CA 1
ATOM 2520 C C . GLU A 1 322 ? -16.453 -14.039 19.706 1.00 47.31 322 GLU A C 1
ATOM 2522 O O . GLU A 1 322 ? -16.790 -12.979 20.235 1.00 47.31 322 GLU A O 1
ATOM 2527 N N . GLU A 1 323 ? -17.345 -15.008 19.464 1.00 44.50 323 GLU A N 1
ATOM 2528 C CA . GLU A 1 323 ? -18.657 -14.991 20.123 1.00 44.50 323 GLU A CA 1
ATOM 2529 C C . GLU A 1 323 ? -18.468 -15.425 21.595 1.00 44.50 323 GLU A C 1
ATOM 2531 O O . GLU A 1 323 ? -17.875 -16.482 21.821 1.00 44.50 323 GLU A O 1
ATOM 2536 N N . PRO A 1 324 ? -18.889 -14.607 22.582 1.00 50.00 324 PRO A N 1
ATOM 2537 C CA . PRO A 1 324 ? -18.702 -14.893 24.006 1.00 50.00 324 PRO A CA 1
ATOM 2538 C C . PRO A 1 324 ? -19.486 -16.107 24.512 1.00 50.00 324 PRO A C 1
ATOM 2540 O O . PRO A 1 324 ? -20.579 -16.394 23.965 1.00 50.00 324 PRO A O 1
#

Organism: NCBI:txid236499